Protein AF-A0A7K2LVM5-F1 (afdb_monomer_lite)

Radius of gyration: 36.82 Å; chains: 1; bounding box: 102×60×94 Å

Foldseek 3Di:
DDDDPDDDPPDDDQDDQPDDFQPLLLLLLLLLLLQLLVVDDLVQDDPLLSVLNPPDSVVCSVPCSVVSSVCCVPPPSSLVSSLVVVCVVCVPQLVCVLVVHGDPPDQLSNNLNNCSSNVHPPSSVSSVVNSVVVVVVVVVVVVVVVVVVVVVVVVVVVVVVVVVVVVVVVVVVVVVVVVVVVVVVVVVVVVVVVVVVVD

Sequence (199 aa):
MVETRGGEPDDGAAEVLDRPLPDGVRRRVVQIVADAFGRLTVAELPAQLRQYARFAPNRRAKFAGNAMAAALEGDTLFRQRVGEKFKEAEPELSGALDSGSPPPAADPLDVAAAAYVLRPPGWVKLVTAAGEEVQRAHAERVEEESRAELERLRAELAAAREQTRTETERLRAELDSARKEAEALHRKLRAAHSDVKRG

Secondary structure (DSSP, 8-state):
----PPPPPP--------SPPPHHHHHHHHHHHHHHHTTS-GGGS-HHHHTTTTS-HHHHHHHHHHHHHHHHHH-HHHHHHHHHHHHHH-HHHHHHHHTT---TTS-HHHHHHHHHHH--TTHHHHHHHHHHHHHHHHHHHHHHHHHHHHHHHHHHHHHHHHHHHHHHHHHHHHHHHHHHHHHHHHHHHHHHHHHHTT-

pLDDT: mean 88.32, std 14.13, range [32.22, 98.5]

Structure (mmCIF, N/CA/C/O backbone):
data_AF-A0A7K2LVM5-F1
#
_entry.id   AF-A0A7K2LVM5-F1
#
loop_
_atom_site.group_PDB
_atom_site.id
_atom_site.type_symbol
_atom_site.label_atom_id
_atom_site.label_alt_id
_atom_site.label_comp_id
_atom_site.label_asym_id
_atom_site.label_entity_id
_atom_site.label_seq_id
_atom_site.pdbx_PDB_ins_code
_atom_site.Cartn_x
_atom_site.Cartn_y
_atom_site.Cartn_z
_atom_site.occupancy
_atom_site.B_iso_or_equiv
_atom_site.auth_seq_id
_atom_site.auth_comp_id
_atom_site.auth_asym_id
_atom_site.auth_atom_id
_atom_site.pdbx_PDB_model_num
ATOM 1 N N . MET A 1 1 ? -34.667 36.549 -5.974 1.00 38.81 1 MET A N 1
ATOM 2 C CA . MET A 1 1 ? -34.507 35.844 -4.687 1.00 38.81 1 MET A CA 1
ATOM 3 C C . MET A 1 1 ? -35.026 34.437 -4.904 1.00 38.81 1 MET A C 1
ATOM 5 O O . MET A 1 1 ? -36.231 34.257 -4.969 1.00 38.81 1 MET A O 1
ATOM 9 N N . VAL A 1 2 ? -34.131 33.494 -5.194 1.00 41.12 2 VAL A N 1
ATOM 10 C CA . VAL A 1 2 ? -34.483 32.081 -5.382 1.00 41.12 2 VAL A CA 1
ATOM 11 C C . VAL A 1 2 ? -34.072 31.383 -4.097 1.00 41.12 2 VAL A C 1
ATOM 13 O O . VAL A 1 2 ? -32.889 31.348 -3.768 1.00 41.12 2 VAL A O 1
ATOM 16 N N . GLU A 1 3 ? -35.063 30.934 -3.335 1.00 36.41 3 GLU A N 1
ATOM 17 C CA . GLU A 1 3 ? -34.875 30.117 -2.143 1.00 36.41 3 GLU A CA 1
ATOM 18 C C . GLU A 1 3 ? -34.383 28.733 -2.573 1.00 36.41 3 GLU A C 1
ATOM 20 O O . GLU A 1 3 ? -35.142 27.907 -3.083 1.00 36.41 3 GLU A O 1
ATOM 25 N N . THR A 1 4 ? -33.091 28.479 -2.387 1.00 39.47 4 THR A N 1
ATOM 26 C CA . THR A 1 4 ? -32.540 27.128 -2.467 1.00 39.47 4 THR A CA 1
ATOM 27 C C . THR A 1 4 ? -32.961 26.393 -1.198 1.00 39.47 4 THR A C 1
ATOM 29 O O . THR A 1 4 ? -32.414 26.633 -0.122 1.00 39.47 4 THR A O 1
ATOM 32 N N . ARG A 1 5 ? -33.978 25.531 -1.321 1.00 37.06 5 ARG A N 1
ATOM 33 C CA . ARG A 1 5 ? -34.365 24.570 -0.282 1.00 37.06 5 ARG A CA 1
ATOM 34 C C . ARG A 1 5 ? -33.143 23.752 0.124 1.00 37.06 5 ARG A C 1
ATOM 36 O O . ARG A 1 5 ? -32.459 23.192 -0.731 1.00 37.06 5 ARG A O 1
ATOM 43 N N . GLY A 1 6 ? -32.893 23.733 1.430 1.00 32.22 6 GLY A N 1
ATOM 44 C CA . GLY A 1 6 ? -31.847 22.945 2.058 1.00 32.22 6 GLY A CA 1
ATOM 45 C C . GLY A 1 6 ? -31.971 21.473 1.687 1.00 32.22 6 GLY A C 1
ATOM 46 O O . GLY A 1 6 ? -33.070 20.921 1.667 1.00 32.22 6 GLY A O 1
ATOM 47 N N . GLY A 1 7 ? -30.829 20.863 1.375 1.00 35.69 7 GLY A N 1
ATOM 48 C CA . GLY A 1 7 ? -30.710 19.415 1.337 1.00 35.69 7 GLY A CA 1
ATOM 49 C C . GLY A 1 7 ? -30.921 18.884 2.747 1.00 35.69 7 GLY A C 1
ATOM 50 O O . GLY A 1 7 ? -30.184 19.248 3.663 1.00 35.69 7 GLY A O 1
ATOM 51 N N . GLU A 1 8 ? -31.964 18.082 2.913 1.00 36.62 8 GLU A N 1
ATOM 52 C CA . GLU A 1 8 ? -32.193 17.310 4.126 1.00 36.62 8 GLU A CA 1
ATOM 53 C C . GLU A 1 8 ? -31.002 16.360 4.360 1.00 36.62 8 GLU A C 1
ATOM 55 O O . GLU A 1 8 ? -30.456 15.811 3.396 1.00 36.62 8 GLU A O 1
ATOM 60 N N . PRO A 1 9 ? -30.554 16.184 5.616 1.00 43.34 9 PRO A N 1
ATOM 61 C CA . PRO A 1 9 ? -29.568 15.171 5.951 1.00 43.34 9 PRO A CA 1
ATOM 62 C C . PRO A 1 9 ? -30.205 13.798 5.733 1.00 43.34 9 PRO A C 1
ATOM 64 O O . PRO A 1 9 ? -31.209 13.473 6.360 1.00 43.34 9 PRO A O 1
ATOM 67 N N . ASP A 1 10 ? -29.632 13.025 4.811 1.00 47.56 10 ASP A N 1
ATOM 68 C CA . ASP A 1 10 ? -30.020 11.638 4.569 1.00 47.56 10 ASP A CA 1
ATOM 69 C C . ASP A 1 10 ? -29.907 10.849 5.881 1.00 47.56 10 ASP A C 1
ATOM 71 O O . ASP A 1 10 ? -28.868 10.826 6.548 1.00 47.56 10 ASP A O 1
ATOM 75 N N . ASP A 1 11 ? -31.049 10.313 6.281 1.00 39.00 11 ASP A N 1
ATOM 76 C CA . ASP A 1 11 ? -31.385 9.874 7.621 1.00 39.00 11 ASP A CA 1
ATOM 77 C C . ASP A 1 11 ? -30.876 8.443 7.825 1.00 39.00 11 ASP A C 1
ATOM 79 O O . ASP A 1 11 ? -31.416 7.496 7.260 1.00 39.00 11 ASP A O 1
ATOM 83 N N . GLY A 1 12 ? -29.805 8.285 8.609 1.00 43.75 12 GLY A N 1
ATOM 84 C CA . GLY A 1 12 ? -29.580 7.134 9.495 1.00 43.75 12 GLY A CA 1
ATOM 85 C C . GLY A 1 12 ? -29.635 5.709 8.924 1.00 43.75 12 GLY A C 1
ATOM 86 O O . GLY A 1 12 ? -29.709 4.765 9.715 1.00 43.75 12 GLY A O 1
ATOM 87 N N . ALA A 1 13 ? -29.586 5.499 7.606 1.00 49.47 13 ALA A N 1
ATOM 88 C CA . ALA A 1 13 ? -29.343 4.176 7.049 1.00 49.47 13 ALA A CA 1
ATOM 89 C C . ALA A 1 13 ? -28.013 3.686 7.625 1.00 49.47 13 ALA A C 1
ATOM 91 O O . ALA A 1 13 ? -27.024 4.417 7.593 1.00 49.47 13 ALA A O 1
ATOM 92 N N . ALA A 1 14 ? -28.000 2.485 8.214 1.00 62.72 14 ALA A N 1
ATOM 93 C CA . ALA A 1 14 ? -26.786 1.912 8.777 1.00 62.72 14 ALA A CA 1
ATOM 94 C C . ALA A 1 14 ? -25.714 1.924 7.686 1.00 62.72 14 ALA A C 1
ATOM 96 O O . ALA A 1 14 ? -25.785 1.148 6.738 1.00 62.72 14 ALA A O 1
ATOM 97 N N . GLU A 1 15 ? -24.779 2.866 7.780 1.00 79.94 15 GLU A N 1
ATOM 98 C CA . GLU A 1 15 ? -23.730 3.013 6.790 1.00 79.94 15 GLU A CA 1
ATOM 99 C C . GLU A 1 15 ? -22.920 1.719 6.785 1.00 79.94 15 GLU A C 1
ATOM 101 O O . GLU A 1 15 ? -22.306 1.357 7.792 1.00 79.94 15 GLU A O 1
ATOM 106 N N . VAL A 1 16 ? -22.966 1.001 5.664 1.00 83.44 16 VAL A N 1
ATOM 107 C CA . VAL A 1 16 ? -22.250 -0.253 5.439 1.00 83.44 16 VAL A CA 1
ATOM 108 C C . VAL A 1 16 ? -21.215 -0.011 4.351 1.00 83.44 16 VAL A C 1
ATOM 110 O O . VAL A 1 16 ? -21.453 0.701 3.379 1.00 83.44 16 VAL A O 1
ATOM 113 N N . LEU A 1 17 ? -20.029 -0.583 4.539 1.00 84.50 17 LEU A N 1
ATOM 114 C CA . LEU A 1 17 ? -18.987 -0.557 3.527 1.00 84.50 17 LEU A CA 1
ATOM 115 C C . LEU A 1 17 ? -19.158 -1.777 2.616 1.00 84.50 17 LEU A C 1
ATOM 117 O O . LEU A 1 17 ? -18.915 -2.901 3.043 1.00 84.50 17 LEU A O 1
ATOM 121 N N . ASP A 1 18 ? -19.532 -1.542 1.360 1.00 81.81 18 ASP A N 1
ATOM 122 C CA . ASP A 1 18 ? -19.817 -2.604 0.377 1.00 81.81 18 ASP A CA 1
ATOM 123 C C . ASP A 1 18 ? -18.561 -3.284 -0.198 1.00 81.81 18 ASP A C 1
ATOM 125 O O . ASP A 1 18 ? -18.645 -4.271 -0.931 1.00 81.81 18 ASP A O 1
ATOM 129 N N . ARG A 1 19 ? -17.374 -2.751 0.110 1.00 83.88 19 ARG A N 1
ATOM 130 C CA . ARG A 1 19 ? -16.079 -3.240 -0.380 1.00 83.88 19 ARG A CA 1
ATOM 131 C C . ARG A 1 19 ? -15.113 -3.519 0.771 1.00 83.88 19 ARG A C 1
ATOM 133 O O . ARG A 1 19 ? -15.210 -2.875 1.812 1.00 83.88 19 ARG A O 1
ATOM 140 N N . PRO A 1 20 ? -14.137 -4.425 0.598 1.00 87.31 20 PRO A N 1
ATOM 141 C CA . PRO A 1 20 ? -13.094 -4.616 1.596 1.00 87.31 20 PRO A CA 1
ATOM 142 C C . PRO A 1 20 ? -12.368 -3.306 1.922 1.00 87.31 20 PRO A C 1
ATOM 144 O O . PRO A 1 20 ? -12.197 -2.437 1.063 1.00 87.31 20 PRO A O 1
ATOM 147 N N . LEU A 1 21 ? -11.904 -3.187 3.166 1.00 87.44 21 LEU A N 1
ATOM 148 C CA . LEU A 1 21 ? -11.071 -2.068 3.600 1.00 87.44 21 LEU A CA 1
ATOM 149 C C . LEU A 1 21 ? -9.810 -1.948 2.727 1.00 87.44 21 LEU A C 1
ATOM 151 O O . LEU A 1 21 ? -9.095 -2.943 2.574 1.00 87.44 21 LEU A O 1
ATOM 155 N N . PRO A 1 22 ? -9.472 -0.740 2.239 1.00 89.31 22 PRO A N 1
ATOM 156 C CA . PRO A 1 22 ? -8.186 -0.492 1.599 1.00 89.31 22 PRO A CA 1
ATOM 157 C C . PRO A 1 22 ? -7.027 -0.896 2.520 1.00 89.31 22 PRO A C 1
ATOM 159 O O . PRO A 1 22 ? -7.060 -0.620 3.722 1.00 89.31 22 PRO A O 1
ATOM 162 N N . ASP A 1 23 ? -5.975 -1.509 1.971 1.00 89.25 23 ASP A N 1
ATOM 163 C CA . ASP A 1 23 ? -4.887 -2.090 2.774 1.00 89.25 23 ASP A CA 1
ATOM 164 C C . ASP A 1 23 ? -4.190 -1.075 3.692 1.00 89.25 23 ASP A C 1
ATOM 166 O O . ASP A 1 23 ? -3.836 -1.406 4.827 1.00 89.25 23 ASP A O 1
ATOM 170 N N . GLY A 1 24 ? -4.020 0.170 3.232 1.00 89.62 24 GLY A N 1
ATOM 171 C CA . GLY A 1 24 ? -3.472 1.258 4.047 1.00 89.62 24 GLY A CA 1
ATOM 172 C C . GLY A 1 24 ? -4.340 1.558 5.272 1.00 89.62 24 GLY A C 1
ATOM 173 O O . GLY A 1 24 ? -3.832 1.601 6.393 1.00 89.62 24 GLY A O 1
ATOM 174 N N . VAL A 1 25 ? -5.659 1.659 5.074 1.00 93.12 25 VAL A N 1
ATOM 175 C CA . VAL A 1 25 ? -6.633 1.892 6.153 1.00 93.12 25 VAL A CA 1
ATOM 176 C C . VAL A 1 25 ? -6.669 0.692 7.097 1.00 93.12 25 VAL A C 1
ATOM 178 O O . VAL A 1 25 ? -6.592 0.862 8.310 1.00 93.12 25 VAL A O 1
ATOM 181 N N . ARG A 1 26 ? -6.690 -0.539 6.568 1.00 93.12 26 ARG A N 1
ATOM 182 C CA . ARG A 1 26 ? -6.671 -1.767 7.379 1.00 93.12 26 ARG A CA 1
ATOM 183 C C . ARG A 1 26 ? -5.461 -1.822 8.315 1.00 93.12 26 ARG A C 1
ATOM 185 O O . ARG A 1 26 ? -5.613 -2.204 9.474 1.00 93.12 26 ARG A O 1
ATOM 192 N N . ARG A 1 27 ? -4.267 -1.433 7.850 1.00 92.50 27 ARG A N 1
ATOM 193 C CA . ARG A 1 27 ? -3.059 -1.379 8.697 1.00 92.50 27 ARG A CA 1
ATOM 194 C C . ARG A 1 27 ? -3.209 -0.373 9.839 1.00 92.50 27 ARG A C 1
ATOM 196 O O . ARG A 1 27 ? -2.896 -0.722 10.975 1.00 92.50 27 ARG A O 1
ATOM 203 N N . ARG A 1 28 ? -3.723 0.830 9.560 1.00 94.31 28 ARG A N 1
ATOM 204 C CA . ARG A 1 28 ? -3.983 1.855 10.588 1.00 94.31 28 ARG A CA 1
ATOM 205 C C . ARG A 1 28 ? -5.052 1.406 11.588 1.00 94.31 28 ARG A C 1
ATOM 207 O O . ARG A 1 28 ? -4.852 1.537 12.789 1.00 94.31 28 ARG A O 1
ATOM 214 N N . VAL A 1 29 ? -6.123 0.762 11.123 1.00 95.12 29 VAL A N 1
ATOM 215 C CA . VAL A 1 29 ? -7.153 0.163 11.990 1.00 95.12 29 VAL A CA 1
ATOM 216 C C . VAL A 1 29 ? -6.549 -0.878 12.934 1.00 95.12 29 VAL A C 1
ATOM 218 O O . VAL A 1 29 ? -6.808 -0.846 14.134 1.00 95.12 29 VAL A O 1
ATOM 221 N N . VAL A 1 30 ? -5.707 -1.785 12.427 1.00 94.56 30 VAL A N 1
ATOM 222 C CA . VAL A 1 30 ? -5.018 -2.776 13.271 1.00 94.56 30 VAL A CA 1
ATOM 223 C C . VAL A 1 30 ? -4.122 -2.102 14.312 1.00 94.56 30 VAL A C 1
ATOM 225 O O . VAL A 1 30 ? -4.061 -2.585 15.441 1.00 94.56 30 VAL A O 1
ATOM 228 N N . GLN A 1 31 ? -3.462 -0.995 13.964 1.00 93.38 31 GLN A N 1
ATOM 229 C CA . GLN A 1 31 ? -2.646 -0.228 14.905 1.00 93.38 31 GLN A CA 1
ATOM 230 C C . GLN A 1 31 ? -3.500 0.372 16.031 1.00 93.38 31 GLN A C 1
ATOM 232 O O . GLN A 1 31 ? -3.207 0.118 17.197 1.00 93.38 31 GLN A O 1
ATOM 237 N N . ILE A 1 32 ? -4.615 1.035 15.696 1.00 94.94 32 ILE A N 1
ATOM 238 C CA . ILE A 1 32 ? -5.575 1.560 16.685 1.00 94.94 32 ILE A CA 1
ATOM 239 C C . ILE A 1 32 ? -6.046 0.444 17.628 1.00 94.94 32 ILE A C 1
ATOM 241 O O . ILE A 1 32 ? -6.044 0.603 18.850 1.00 94.94 32 ILE A O 1
ATOM 245 N N . VAL A 1 33 ? -6.410 -0.718 17.074 1.00 94.75 33 VAL A N 1
ATOM 246 C CA . VAL A 1 33 ? -6.839 -1.869 17.878 1.00 94.75 33 VAL A CA 1
ATOM 247 C C . VAL A 1 33 ? -5.709 -2.374 18.770 1.00 94.75 33 VAL A C 1
ATOM 249 O O . VAL A 1 33 ? -5.966 -2.693 19.927 1.00 94.75 33 VAL A O 1
ATOM 252 N N . ALA A 1 34 ? -4.474 -2.461 18.272 1.00 92.44 34 ALA A N 1
ATOM 253 C CA . ALA A 1 34 ? -3.324 -2.926 19.043 1.00 92.44 34 ALA A CA 1
ATOM 254 C C . ALA A 1 34 ? -2.985 -1.988 20.214 1.00 92.44 34 ALA A C 1
ATOM 256 O O . ALA A 1 34 ? -2.652 -2.475 21.300 1.00 92.44 34 ALA A O 1
ATOM 257 N N . ASP A 1 35 ? -3.124 -0.678 20.018 1.00 91.69 35 ASP A N 1
ATOM 258 C CA . ASP A 1 35 ? -2.906 0.329 21.057 1.00 91.69 35 ASP A CA 1
ATOM 259 C C . ASP A 1 35 ? -4.017 0.282 22.115 1.00 91.69 35 ASP A C 1
ATOM 261 O O . ASP A 1 35 ? -3.731 0.225 23.317 1.00 91.69 35 ASP A O 1
ATOM 265 N N . ALA A 1 36 ? -5.281 0.165 21.689 1.00 92.00 36 ALA A N 1
ATOM 266 C CA . ALA A 1 36 ? -6.409 -0.074 22.590 1.00 92.00 36 ALA A CA 1
ATOM 267 C C . ALA A 1 36 ? -6.251 -1.393 23.365 1.00 92.00 36 ALA A C 1
ATOM 269 O O . ALA A 1 36 ? -6.522 -1.450 24.563 1.00 92.00 36 ALA A O 1
ATOM 270 N N . PHE A 1 37 ? -5.722 -2.439 22.725 1.00 86.69 37 PHE A N 1
ATOM 271 C CA . PHE A 1 37 ? -5.434 -3.734 23.347 1.00 86.69 37 PHE A CA 1
ATOM 272 C C . PHE A 1 37 ? -4.529 -3.607 24.579 1.00 86.69 37 PHE A C 1
ATOM 274 O O . PHE A 1 37 ? -4.649 -4.383 25.521 1.00 86.69 37 PHE A O 1
ATOM 281 N N . GLY A 1 38 ? -3.589 -2.655 24.580 1.00 83.25 38 GLY A N 1
ATOM 282 C CA . GLY A 1 38 ? -2.728 -2.373 25.733 1.00 83.25 38 GLY A CA 1
ATOM 283 C C . GLY A 1 38 ? -3.480 -1.839 26.954 1.00 83.25 38 GLY A C 1
ATOM 284 O O . GLY A 1 38 ? -2.996 -1.995 28.072 1.00 83.25 38 GLY A O 1
ATOM 285 N N . ARG A 1 39 ? -4.655 -1.243 26.738 1.00 88.44 39 ARG A N 1
ATOM 286 C CA . ARG A 1 39 ? -5.479 -0.571 27.752 1.00 88.44 39 ARG A CA 1
ATOM 287 C C . ARG A 1 39 ? -6.705 -1.388 28.177 1.00 88.44 39 ARG A C 1
ATOM 289 O O . ARG A 1 39 ? -7.378 -0.998 29.124 1.00 88.44 39 ARG A O 1
ATOM 296 N N . LEU A 1 40 ? -6.992 -2.496 27.490 1.00 91.19 40 LEU A N 1
ATOM 297 C CA . LEU A 1 40 ? -8.099 -3.406 27.793 1.00 91.19 40 LEU A CA 1
ATOM 298 C C . LEU A 1 40 ? -7.636 -4.587 28.654 1.00 91.19 40 LEU A C 1
ATOM 300 O O . LEU A 1 40 ? -6.552 -5.147 28.474 1.00 91.19 40 LEU A O 1
ATOM 304 N N . THR A 1 41 ? -8.498 -5.009 29.569 1.00 90.25 41 THR A N 1
ATOM 305 C CA . THR A 1 41 ? -8.335 -6.228 30.364 1.00 90.25 41 THR A CA 1
ATOM 306 C C . THR A 1 41 ? -8.657 -7.475 29.536 1.00 90.25 41 THR A C 1
ATOM 308 O O . THR A 1 41 ? -9.388 -7.435 28.547 1.00 90.25 41 THR A O 1
ATOM 311 N N . VAL A 1 42 ? -8.164 -8.643 29.962 1.00 88.31 42 VAL A N 1
ATOM 312 C CA . VAL A 1 42 ? -8.411 -9.918 29.253 1.00 88.31 42 VAL A CA 1
ATOM 313 C C . VAL A 1 42 ? -9.904 -10.276 29.183 1.00 88.31 42 VAL A C 1
ATOM 315 O O . VAL A 1 42 ? -10.335 -10.919 28.224 1.00 88.31 42 VAL A O 1
ATOM 318 N N . ALA A 1 43 ? -10.694 -9.851 30.172 1.00 91.00 43 ALA A N 1
ATOM 319 C CA . ALA A 1 43 ? -12.138 -10.078 30.210 1.00 91.00 43 ALA A CA 1
ATOM 320 C C . ALA A 1 43 ? -12.895 -9.258 29.151 1.00 91.00 43 ALA A C 1
ATOM 322 O O . ALA A 1 43 ? -13.915 -9.712 28.637 1.00 91.00 43 ALA A O 1
ATOM 323 N N . GLU A 1 44 ? -12.374 -8.086 28.787 1.00 92.25 44 GLU A N 1
ATOM 324 C CA . GLU A 1 44 ? -12.958 -7.198 27.775 1.00 92.25 44 GLU A CA 1
ATOM 325 C C . GLU A 1 44 ? -12.638 -7.636 26.341 1.00 92.25 44 GLU A C 1
ATOM 327 O O . GLU A 1 44 ? -13.263 -7.150 25.393 1.00 92.25 44 GLU A O 1
ATOM 332 N N . LEU A 1 45 ? -11.688 -8.563 26.178 1.00 92.00 45 LEU A N 1
ATOM 333 C CA . LEU A 1 45 ? -11.258 -9.068 24.883 1.00 92.00 45 LEU A CA 1
ATOM 334 C C . LEU A 1 45 ? -12.141 -10.226 24.380 1.00 92.00 45 LEU A C 1
ATOM 336 O O . LEU A 1 45 ? -12.421 -11.175 25.134 1.00 92.00 45 LEU A O 1
ATOM 340 N N . PRO A 1 46 ? -12.471 -10.226 23.074 1.00 94.06 46 PRO A N 1
ATOM 341 C CA . PRO A 1 46 ? -13.034 -11.378 22.381 1.00 94.06 46 PRO A CA 1
ATOM 342 C C . PRO A 1 46 ? -12.189 -12.637 22.592 1.00 94.06 46 PRO A C 1
ATOM 344 O O . PRO A 1 46 ? -10.956 -12.577 22.649 1.00 94.06 46 PRO A O 1
ATOM 347 N N . ALA A 1 47 ? -12.840 -13.798 22.694 1.00 92.00 47 ALA A N 1
ATOM 348 C CA . ALA A 1 47 ? -12.188 -15.058 23.060 1.00 92.00 47 ALA A CA 1
ATOM 349 C C . ALA A 1 47 ? -10.997 -15.407 22.148 1.00 92.00 47 ALA A C 1
ATOM 351 O O . ALA A 1 47 ? -9.928 -15.773 22.640 1.00 92.00 47 ALA A O 1
ATOM 352 N N . GLN A 1 48 ? -11.148 -15.204 20.837 1.00 91.81 48 GLN A N 1
ATOM 353 C CA . GLN A 1 48 ? -10.122 -15.441 19.820 1.00 91.81 48 GLN A CA 1
ATOM 354 C C . GLN A 1 48 ? -8.874 -14.562 19.992 1.00 91.81 48 GLN A C 1
ATOM 356 O O . GLN A 1 48 ? -7.782 -14.943 19.561 1.00 91.81 48 GLN A O 1
ATOM 361 N N . LEU A 1 49 ? -9.018 -13.407 20.651 1.00 92.88 49 LEU A N 1
ATOM 362 C CA . LEU A 1 49 ? -7.946 -12.440 20.853 1.00 92.88 49 LEU A CA 1
ATOM 363 C C . LEU A 1 49 ? -7.157 -12.651 22.151 1.00 92.88 49 LEU A C 1
ATOM 365 O O . LEU A 1 49 ? -5.987 -12.271 22.219 1.00 92.88 49 LEU A O 1
ATOM 369 N N . ARG A 1 50 ? -7.738 -13.300 23.166 1.00 92.56 50 ARG A N 1
ATOM 370 C CA . ARG A 1 50 ? -7.129 -13.441 24.507 1.00 92.56 50 ARG A CA 1
ATOM 371 C C . ARG A 1 50 ? -5.738 -14.077 24.485 1.00 92.56 50 ARG A C 1
ATOM 373 O O . ARG A 1 50 ? -4.857 -13.659 25.231 1.00 92.56 50 ARG A O 1
ATOM 380 N N . GLN A 1 51 ? -5.502 -15.032 23.585 1.00 91.44 51 GLN A N 1
ATOM 381 C CA . GLN A 1 51 ? -4.199 -15.696 23.428 1.00 91.44 51 GLN A CA 1
ATOM 382 C C . GLN A 1 51 ? -3.051 -14.743 23.048 1.00 91.44 51 GLN A C 1
ATOM 384 O O . GLN A 1 51 ? -1.883 -15.051 23.304 1.00 91.44 51 GLN A O 1
ATOM 389 N N . TYR A 1 52 ? -3.372 -13.592 22.450 1.00 90.94 52 TYR A N 1
ATOM 390 C CA . TYR A 1 52 ? -2.404 -12.584 22.024 1.00 90.94 52 TYR A CA 1
ATOM 391 C C . TYR A 1 52 ? -2.116 -11.544 23.115 1.00 90.94 52 TYR A C 1
ATOM 393 O O . TYR A 1 52 ? -1.146 -10.798 22.996 1.00 90.94 52 TYR A O 1
ATOM 401 N N . ALA A 1 53 ? -2.876 -11.526 24.218 1.00 88.00 53 ALA A N 1
ATOM 402 C CA . ALA A 1 53 ? -2.669 -10.583 25.320 1.00 88.00 53 ALA A CA 1
ATOM 403 C C . ALA A 1 53 ? -1.308 -10.731 26.006 1.00 88.00 53 ALA A C 1
ATOM 405 O O . ALA A 1 53 ? -0.723 -9.747 26.450 1.00 88.00 53 ALA A O 1
ATOM 406 N N . ARG A 1 54 ? -0.743 -11.939 26.005 1.00 87.88 54 ARG A N 1
ATOM 407 C CA . ARG A 1 54 ? 0.610 -12.203 26.518 1.00 87.88 54 ARG A CA 1
ATOM 408 C C . ARG A 1 54 ? 1.737 -11.639 25.645 1.00 87.88 54 ARG A C 1
ATOM 410 O O . ARG A 1 54 ? 2.884 -11.624 26.076 1.00 87.88 54 ARG A O 1
ATOM 417 N N . PHE A 1 55 ? 1.459 -11.248 24.399 1.00 88.88 55 PHE A N 1
ATOM 418 C CA . PHE A 1 55 ? 2.493 -10.729 23.504 1.00 88.88 55 PHE A CA 1
ATOM 419 C C . PHE A 1 55 ? 2.827 -9.275 23.830 1.00 88.88 55 PHE A C 1
ATOM 421 O O . PHE A 1 55 ? 1.958 -8.511 24.242 1.00 88.88 55 PHE A O 1
ATOM 428 N N . ALA A 1 56 ? 4.081 -8.884 23.597 1.00 85.69 56 ALA A N 1
ATOM 429 C CA . ALA A 1 56 ? 4.496 -7.484 23.650 1.00 85.69 56 ALA A CA 1
ATOM 430 C C . ALA A 1 56 ? 3.762 -6.650 22.575 1.00 85.69 56 ALA A C 1
ATOM 432 O O . ALA A 1 56 ? 3.459 -7.207 21.512 1.00 85.69 56 ALA A O 1
ATOM 433 N N . PRO A 1 57 ? 3.531 -5.338 22.789 1.00 81.69 57 PRO A N 1
ATOM 43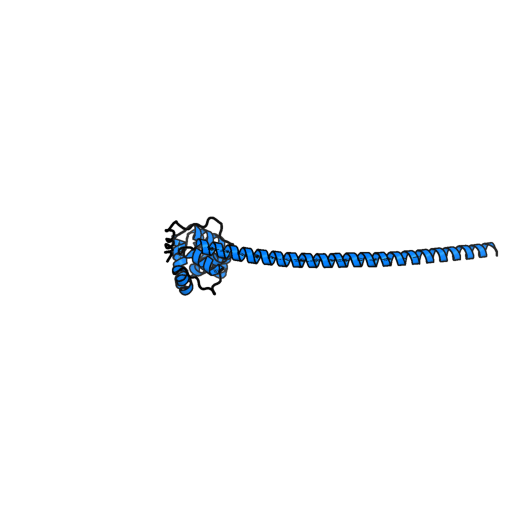4 C CA . PRO A 1 57 ? 2.760 -4.480 21.878 1.00 81.69 57 PRO A CA 1
ATOM 435 C C . PRO A 1 57 ? 3.159 -4.619 20.400 1.00 81.69 57 PRO A C 1
ATOM 437 O O . PRO A 1 57 ? 2.335 -5.008 19.573 1.00 81.69 57 PRO A O 1
ATOM 440 N N . ASN A 1 58 ? 4.455 -4.488 20.091 1.00 81.00 58 ASN A N 1
ATOM 441 C CA . ASN A 1 58 ? 4.988 -4.590 18.723 1.00 81.00 58 ASN A CA 1
ATOM 442 C C . ASN A 1 58 ? 4.707 -5.948 18.051 1.00 81.00 58 ASN A C 1
ATOM 444 O O . ASN A 1 58 ? 4.624 -6.051 16.828 1.00 81.00 58 ASN A O 1
ATOM 448 N N . ARG A 1 59 ? 4.566 -7.022 18.839 1.00 87.56 59 ARG A N 1
ATOM 449 C CA . ARG A 1 59 ? 4.256 -8.364 18.326 1.00 87.56 59 ARG A CA 1
ATOM 450 C C . ARG A 1 59 ? 2.752 -8.570 18.145 1.00 87.56 59 ARG A C 1
ATOM 452 O O . ARG A 1 59 ? 2.369 -9.338 17.269 1.00 87.56 59 ARG A O 1
ATOM 459 N N . ARG A 1 60 ? 1.897 -7.894 18.917 1.00 87.88 60 ARG A N 1
ATOM 460 C CA . ARG A 1 60 ? 0.437 -8.042 18.804 1.00 87.88 60 ARG A CA 1
ATOM 461 C C . ARG A 1 60 ? -0.056 -7.627 17.421 1.00 87.88 60 ARG A C 1
ATOM 463 O O . ARG A 1 60 ? -0.672 -8.449 16.758 1.00 87.88 60 ARG A O 1
ATOM 470 N N . ALA A 1 61 ? 0.308 -6.438 16.940 1.00 86.81 61 ALA A N 1
ATOM 471 C CA . ALA A 1 61 ? -0.080 -5.989 15.598 1.00 86.81 61 ALA A CA 1
ATOM 472 C C . ALA A 1 61 ? 0.405 -6.959 14.501 1.00 86.81 61 ALA A C 1
ATOM 474 O O . ALA A 1 61 ? -0.352 -7.333 13.607 1.00 86.81 61 ALA A O 1
ATOM 475 N N . LYS A 1 62 ? 1.648 -7.452 14.618 1.00 89.06 62 LYS A N 1
ATOM 476 C CA . LYS A 1 62 ? 2.251 -8.371 13.640 1.00 89.06 62 LYS A CA 1
ATOM 477 C C . LYS A 1 62 ? 1.586 -9.751 13.595 1.00 89.06 62 LYS A C 1
ATOM 479 O O . LYS A 1 62 ? 1.379 -10.283 12.511 1.00 89.06 62 LYS A O 1
ATOM 484 N N . PHE A 1 63 ? 1.301 -10.357 14.748 1.00 90.50 63 PHE A N 1
ATOM 485 C CA . PHE A 1 63 ? 0.827 -11.748 14.822 1.00 90.50 63 PHE A CA 1
ATOM 486 C C . PHE A 1 63 ? -0.690 -11.878 14.994 1.00 90.50 63 PHE A C 1
ATOM 488 O O . PHE A 1 63 ? -1.241 -12.929 14.679 1.00 90.50 63 PHE A O 1
ATOM 495 N N . ALA A 1 64 ? -1.364 -10.838 15.484 1.00 92.25 64 ALA A N 1
ATOM 496 C CA . ALA A 1 64 ? -2.805 -10.829 15.725 1.00 92.25 64 ALA A CA 1
ATOM 497 C C . ALA A 1 64 ? -3.576 -9.925 14.753 1.00 92.25 64 ALA A C 1
ATOM 499 O O . ALA A 1 64 ? -4.797 -9.875 14.844 1.00 92.25 64 ALA A O 1
ATOM 500 N N . GLY A 1 65 ? -2.913 -9.237 13.814 1.00 92.06 65 GLY A N 1
ATOM 501 C CA . GLY A 1 65 ? -3.547 -8.215 12.973 1.00 92.06 65 GLY A CA 1
ATOM 502 C C . GLY A 1 65 ? -4.798 -8.687 12.223 1.00 92.06 65 GLY A C 1
ATOM 503 O O . GLY A 1 65 ? -5.819 -8.006 12.243 1.00 92.06 65 GLY A O 1
ATOM 504 N N . ASN A 1 66 ? -4.774 -9.888 11.637 1.00 93.12 66 ASN A N 1
ATOM 505 C CA . ASN A 1 66 ? -5.956 -10.447 10.965 1.00 93.12 66 ASN A CA 1
ATOM 506 C C . ASN A 1 66 ? -7.100 -10.735 11.944 1.00 93.12 66 ASN A C 1
ATOM 508 O O . ASN A 1 66 ? -8.249 -10.410 11.660 1.00 93.12 66 ASN A O 1
ATOM 512 N N . ALA A 1 67 ? -6.784 -11.308 13.107 1.00 93.88 67 ALA A N 1
ATOM 513 C CA . ALA A 1 67 ? -7.777 -11.594 14.137 1.00 93.88 67 ALA A CA 1
ATOM 514 C C . ALA A 1 67 ? -8.361 -10.304 14.736 1.00 93.88 67 ALA A C 1
ATOM 516 O O . ALA A 1 67 ? -9.551 -10.255 15.029 1.00 93.88 67 ALA A O 1
ATOM 517 N N . MET A 1 68 ? -7.541 -9.259 14.891 1.00 94.19 68 MET A N 1
ATOM 518 C CA . MET A 1 68 ? -7.954 -7.934 15.360 1.00 94.19 68 MET A CA 1
ATOM 519 C C . MET A 1 68 ? -8.921 -7.273 14.379 1.00 94.19 68 MET A C 1
ATOM 521 O O . MET A 1 68 ? -9.973 -6.801 14.800 1.00 94.19 68 MET A O 1
ATOM 525 N N . ALA A 1 69 ? -8.597 -7.286 13.082 1.00 93.25 69 ALA A N 1
ATOM 526 C CA . ALA A 1 69 ? -9.465 -6.737 12.043 1.00 93.25 69 ALA A CA 1
ATOM 527 C C . ALA A 1 69 ? -10.819 -7.466 11.991 1.00 93.25 69 ALA A C 1
ATOM 529 O O . ALA A 1 69 ? -11.861 -6.821 12.058 1.00 93.25 69 ALA A O 1
ATOM 530 N N . ALA A 1 70 ? -10.801 -8.804 11.972 1.00 93.38 70 ALA A N 1
ATOM 531 C CA . ALA A 1 70 ? -12.019 -9.614 11.948 1.00 93.38 70 ALA A CA 1
ATOM 532 C C . ALA A 1 70 ? -12.881 -9.422 13.208 1.00 93.38 70 ALA A C 1
ATOM 534 O O . ALA A 1 70 ? -14.104 -9.339 13.124 1.00 93.38 70 ALA A O 1
ATOM 535 N N . ALA A 1 71 ? -12.254 -9.324 14.387 1.00 94.06 71 ALA A N 1
ATOM 536 C CA . ALA A 1 71 ? -12.971 -9.050 15.628 1.00 94.06 71 ALA A CA 1
ATOM 537 C C . ALA A 1 71 ? -13.631 -7.665 15.611 1.00 94.06 71 ALA A C 1
ATOM 539 O O . ALA A 1 71 ? -14.766 -7.534 16.048 1.00 94.06 71 ALA A O 1
ATOM 540 N N . LEU A 1 72 ? -12.950 -6.642 15.091 1.00 94.12 72 LEU A N 1
ATOM 541 C CA . LEU A 1 72 ? -13.495 -5.285 15.023 1.00 94.12 72 LEU A CA 1
ATOM 542 C C . LEU A 1 72 ? -14.704 -5.173 14.073 1.00 94.12 72 LEU A C 1
ATOM 544 O O . LEU A 1 72 ? -15.632 -4.400 14.323 1.00 94.12 72 LEU A O 1
ATOM 548 N N . GLU A 1 73 ? -14.680 -5.937 12.982 1.00 92.25 73 GLU A N 1
ATOM 549 C CA . GLU A 1 73 ? -15.771 -6.018 12.010 1.00 92.25 73 GLU A CA 1
ATOM 550 C C . GLU A 1 73 ? -16.993 -6.753 12.582 1.00 92.25 73 GLU A C 1
ATOM 552 O O . GLU A 1 73 ? -18.106 -6.237 12.506 1.00 92.25 73 GLU A O 1
ATOM 557 N N . GLY A 1 74 ? -16.784 -7.919 13.205 1.00 91.62 74 GLY A N 1
ATOM 558 C CA . GLY A 1 74 ? -17.868 -8.789 13.673 1.00 91.62 74 GLY A CA 1
ATOM 559 C C . GLY A 1 74 ? -18.401 -8.515 15.085 1.00 91.62 74 GLY A C 1
ATOM 560 O O . GLY A 1 74 ? -19.523 -8.912 15.390 1.00 91.62 74 GLY A O 1
ATOM 561 N N . ASP A 1 75 ? -17.636 -7.855 15.960 1.00 95.00 75 ASP A N 1
ATOM 562 C CA . ASP A 1 75 ? -18.008 -7.612 17.362 1.00 95.00 75 ASP A CA 1
ATOM 563 C C . ASP A 1 75 ? -18.189 -6.110 17.636 1.00 95.00 75 ASP A C 1
ATOM 565 O O . ASP A 1 75 ? -17.238 -5.346 17.831 1.00 95.00 75 ASP A O 1
ATOM 569 N N . THR A 1 76 ? -19.453 -5.678 17.667 1.00 94.62 76 THR A N 1
ATOM 570 C CA . THR A 1 76 ? -19.827 -4.281 17.931 1.00 94.62 76 THR A CA 1
ATOM 571 C C . THR A 1 76 ? -19.407 -3.800 19.316 1.00 94.62 76 THR A C 1
ATOM 573 O O . THR A 1 76 ? -18.967 -2.658 19.438 1.00 94.62 76 THR A O 1
ATOM 576 N N . LEU A 1 77 ? -19.491 -4.648 20.343 1.00 95.12 77 LEU A N 1
ATOM 577 C CA . LEU A 1 77 ? -19.121 -4.265 21.704 1.00 95.12 77 LEU A CA 1
ATOM 578 C C . LEU A 1 77 ? -17.606 -4.076 21.817 1.00 95.12 77 LEU A C 1
ATOM 580 O O . LEU A 1 77 ? -17.134 -3.115 22.423 1.00 95.12 77 LEU A O 1
ATOM 584 N N . PHE A 1 78 ? -16.830 -4.962 21.191 1.00 95.94 78 PHE A N 1
ATOM 585 C CA . PHE A 1 78 ? -15.384 -4.800 21.107 1.00 95.94 78 PHE A CA 1
ATOM 586 C C . PHE A 1 78 ? -14.997 -3.521 20.356 1.00 95.94 78 PHE A C 1
ATOM 588 O O . PHE A 1 78 ? -14.157 -2.766 20.844 1.00 95.94 78 PHE A O 1
ATOM 595 N N . ARG A 1 79 ? -15.642 -3.224 19.220 1.00 96.25 79 ARG A N 1
ATOM 596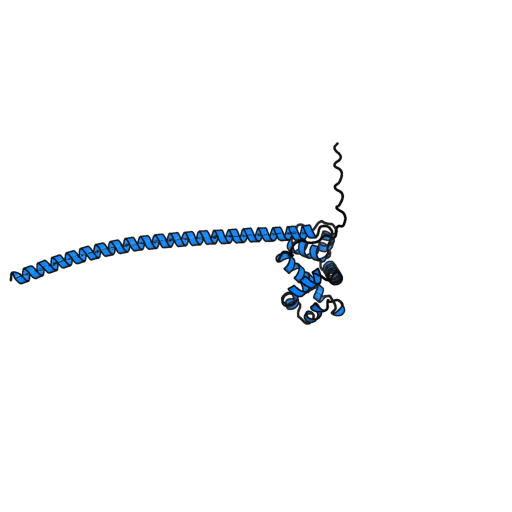 C CA . ARG A 1 79 ? -15.412 -1.970 18.484 1.00 96.25 79 ARG A CA 1
ATOM 597 C C . ARG A 1 79 ? -15.730 -0.735 19.319 1.00 96.25 79 ARG A C 1
ATOM 599 O O . ARG A 1 79 ? -14.935 0.197 19.303 1.00 96.25 79 ARG A O 1
ATOM 606 N N . GLN A 1 80 ? -16.832 -0.736 20.068 1.00 96.12 80 GLN A N 1
ATOM 607 C CA . GLN A 1 80 ? -17.178 0.366 20.971 1.00 96.12 80 GLN A CA 1
ATOM 608 C C . GLN A 1 80 ? -16.090 0.591 22.026 1.00 96.12 80 GLN A C 1
ATOM 610 O O . GLN A 1 80 ? -15.612 1.712 22.161 1.00 96.12 80 GLN A O 1
ATOM 615 N N . ARG A 1 81 ? -15.606 -0.472 22.683 1.00 96.44 81 ARG A N 1
ATOM 616 C CA . ARG A 1 81 ? -14.496 -0.378 23.650 1.00 96.44 81 ARG A CA 1
ATOM 617 C C . ARG A 1 81 ? -13.211 0.158 23.021 1.00 96.44 81 ARG A C 1
ATOM 619 O O . ARG A 1 81 ? -12.535 0.992 23.613 1.00 96.44 81 ARG A O 1
ATOM 626 N N . VAL A 1 82 ? -12.861 -0.309 21.821 1.00 96.75 82 VAL A N 1
ATOM 627 C CA . VAL A 1 82 ? -11.709 0.224 21.072 1.00 96.75 82 VAL A CA 1
ATOM 628 C C . VAL A 1 82 ? -11.920 1.706 20.759 1.00 96.75 82 VAL A C 1
ATOM 630 O O . VAL A 1 82 ? -10.998 2.496 20.943 1.00 96.75 82 VAL A O 1
ATOM 633 N N . GLY A 1 83 ? -13.129 2.090 20.347 1.00 96.25 83 GLY A N 1
ATOM 634 C CA . GLY A 1 83 ? -13.509 3.474 20.088 1.00 96.25 83 GLY A CA 1
ATOM 635 C C . GLY A 1 83 ? -13.380 4.365 21.320 1.00 96.25 83 GLY A C 1
ATOM 636 O O . GLY A 1 83 ? -12.799 5.436 21.221 1.00 96.25 83 GLY A O 1
ATOM 637 N N . GLU A 1 84 ? -13.823 3.914 22.493 1.00 96.12 84 GLU A N 1
ATOM 638 C CA . GLU A 1 84 ? -13.636 4.638 23.759 1.00 96.12 84 GLU A CA 1
ATOM 639 C C . GLU A 1 84 ? -12.150 4.869 24.059 1.00 96.12 84 GLU A C 1
ATOM 641 O O . GLU A 1 84 ? -11.735 5.996 24.327 1.00 96.12 84 GLU A O 1
ATOM 646 N N . LYS A 1 85 ? -11.318 3.827 23.928 1.00 95.75 85 LYS A N 1
ATOM 647 C CA . LYS A 1 85 ? -9.864 3.950 24.132 1.00 95.75 85 LYS A CA 1
ATOM 648 C C . LYS A 1 85 ? -9.180 4.827 23.096 1.00 95.75 85 LYS A C 1
ATOM 650 O O . LYS A 1 85 ? -8.197 5.486 23.431 1.00 95.75 85 LYS A O 1
ATOM 655 N N . PHE A 1 86 ? -9.706 4.870 21.879 1.00 95.50 86 PHE A N 1
ATOM 656 C CA . PHE A 1 86 ? -9.254 5.797 20.855 1.00 95.50 86 PHE A CA 1
ATOM 657 C C . PHE A 1 86 ? -9.642 7.244 21.190 1.00 95.50 86 PHE A C 1
ATOM 659 O O . PHE A 1 86 ? -8.776 8.109 21.147 1.00 95.50 86 PHE A O 1
ATOM 666 N N . LYS A 1 87 ? -10.885 7.505 21.620 1.00 95.50 87 LYS A N 1
ATOM 667 C CA . LYS A 1 87 ? -11.335 8.845 22.046 1.00 95.50 87 LYS A CA 1
ATOM 668 C C . LYS A 1 87 ? -10.516 9.391 23.219 1.00 95.50 87 LYS A C 1
ATOM 670 O O . LYS A 1 87 ? -10.214 10.578 23.247 1.00 95.50 87 LYS A O 1
ATOM 675 N N . GLU A 1 88 ? -10.127 8.530 24.161 1.00 95.12 88 GLU A N 1
ATOM 676 C CA . GLU A 1 88 ? -9.221 8.887 25.264 1.00 95.12 88 GLU A CA 1
ATOM 677 C C . GLU A 1 88 ? -7.798 9.225 24.783 1.00 95.12 88 GLU A C 1
ATOM 679 O O . GLU A 1 88 ? -7.124 10.054 25.390 1.00 95.12 88 GLU A O 1
ATOM 684 N N . ALA A 1 89 ? -7.305 8.543 23.745 1.00 93.31 89 ALA A N 1
ATOM 685 C CA . ALA A 1 89 ? -5.959 8.749 23.213 1.00 93.31 89 ALA A CA 1
ATOM 686 C C . ALA A 1 89 ? -5.869 9.972 22.289 1.00 93.31 89 ALA A C 1
ATOM 688 O O . ALA A 1 89 ? -4.892 10.708 22.362 1.00 93.31 89 ALA A O 1
ATOM 689 N N . GLU A 1 90 ? -6.886 10.175 21.452 1.00 92.62 90 GLU A N 1
ATOM 690 C CA . GLU A 1 90 ? -6.927 11.161 20.368 1.00 92.62 90 GLU A CA 1
ATOM 691 C C . GLU A 1 90 ? -8.238 11.975 20.430 1.00 92.62 90 GLU A C 1
ATOM 693 O O . GLU A 1 90 ? -9.114 11.845 19.559 1.00 92.62 90 GLU A O 1
ATOM 698 N N . PRO A 1 91 ? -8.428 12.803 21.477 1.00 93.19 91 PRO A N 1
ATOM 699 C CA . PRO A 1 91 ? -9.673 13.542 21.680 1.00 93.19 91 PRO A CA 1
ATOM 700 C C . PRO A 1 91 ? -9.924 14.584 20.584 1.00 93.19 91 PRO A C 1
ATOM 702 O O . PRO A 1 91 ? -11.068 14.779 20.176 1.00 93.19 91 PRO A O 1
ATOM 705 N N . GLU A 1 92 ? -8.868 15.220 20.069 1.00 90.69 92 GLU A N 1
ATOM 706 C CA . GLU A 1 92 ? -8.967 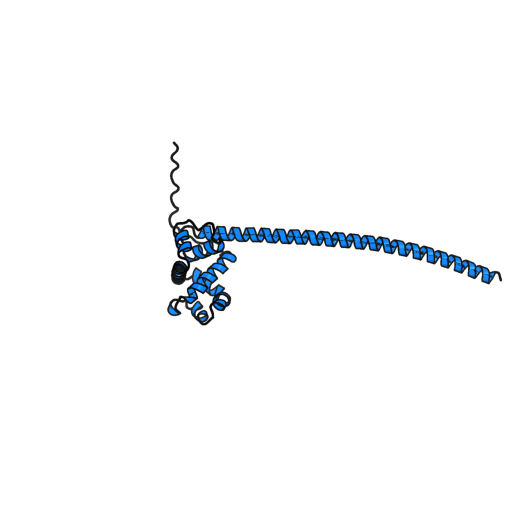16.248 19.027 1.00 90.69 92 GLU A CA 1
ATOM 707 C C . GLU A 1 92 ? -9.489 15.671 17.708 1.00 90.69 92 GLU A C 1
ATOM 709 O O . GLU A 1 92 ? -10.465 16.178 17.151 1.00 90.69 92 GLU A O 1
ATOM 714 N N . LEU A 1 93 ? -8.899 14.566 17.234 1.00 90.44 93 LEU A N 1
ATOM 715 C CA . LEU A 1 93 ? -9.338 13.912 16.000 1.00 90.44 93 LEU A CA 1
ATOM 716 C C . LEU A 1 93 ? -10.749 13.334 16.143 1.00 90.44 93 LEU A C 1
ATOM 718 O O . LEU A 1 93 ? -11.561 13.440 15.226 1.00 90.44 93 LEU A O 1
ATOM 722 N N . SER A 1 94 ? -11.061 12.765 17.308 1.00 91.25 94 SER A N 1
ATOM 723 C CA . SER A 1 94 ? -12.393 12.235 17.594 1.00 91.25 94 SER A CA 1
ATOM 724 C C . SER A 1 94 ? -13.462 13.332 17.5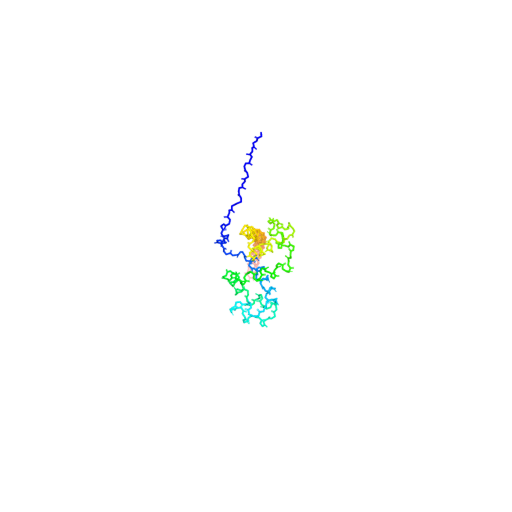74 1.00 91.25 94 SER A C 1
ATOM 726 O O . SER A 1 94 ? -14.496 13.159 16.935 1.00 91.25 94 SER A O 1
ATOM 728 N N . GLY A 1 95 ? -13.203 14.486 18.201 1.00 89.50 95 GLY A N 1
ATOM 729 C CA . GLY A 1 95 ? -14.130 15.623 18.188 1.00 89.50 95 GLY A CA 1
ATOM 730 C C . GLY A 1 95 ? -14.288 16.262 16.803 1.00 89.50 95 GLY A C 1
ATOM 731 O O . GLY A 1 95 ? -15.385 16.674 16.422 1.00 89.50 95 GLY A O 1
ATOM 732 N N . ALA A 1 96 ? -13.216 16.300 16.011 1.00 89.69 96 ALA A N 1
ATOM 733 C CA . ALA A 1 96 ? -13.262 16.774 14.629 1.00 89.69 96 ALA A CA 1
ATOM 734 C C . ALA A 1 96 ? -14.103 15.848 13.726 1.00 89.69 96 ALA A C 1
ATOM 736 O O . ALA A 1 96 ? -14.863 16.314 12.878 1.00 89.69 96 ALA A O 1
ATOM 737 N N . LEU A 1 97 ? -14.017 14.533 13.943 1.00 90.12 97 LEU A N 1
ATOM 738 C CA . LEU A 1 97 ? -14.840 13.546 13.243 1.00 90.12 97 LEU A CA 1
ATOM 739 C C . LEU A 1 97 ? -16.311 13.611 13.665 1.00 90.12 97 LEU A C 1
ATOM 741 O O . LEU A 1 97 ? -17.184 13.595 12.801 1.00 90.12 97 LEU A O 1
ATOM 745 N N . ASP A 1 98 ? -16.584 13.740 14.965 1.00 87.12 98 ASP A N 1
ATOM 746 C CA . ASP A 1 98 ? -17.948 13.873 15.495 1.00 87.12 98 ASP A CA 1
ATOM 747 C C . ASP A 1 98 ? -18.629 15.174 15.000 1.00 87.12 98 ASP A C 1
ATOM 749 O O . ASP A 1 98 ? -19.844 15.208 14.817 1.00 87.12 98 ASP A O 1
ATOM 753 N N . SER A 1 99 ? -17.856 16.232 14.720 1.00 85.06 99 SER A N 1
ATOM 754 C CA . SER A 1 99 ? -18.348 17.487 14.118 1.00 85.06 99 SER A CA 1
ATOM 755 C C . SER A 1 99 ? -18.394 17.483 12.582 1.00 85.06 99 SER A C 1
ATOM 757 O O . SER A 1 99 ? -18.788 18.481 11.979 1.00 85.06 99 SER A O 1
ATOM 759 N N . GLY A 1 100 ? -18.017 16.373 11.935 1.00 79.94 100 GLY A N 1
ATOM 760 C CA . GLY A 1 100 ? -18.063 16.212 10.477 1.00 79.94 100 GLY A CA 1
ATOM 761 C C . GLY A 1 100 ? -16.994 16.996 9.708 1.00 79.94 100 GLY A C 1
ATOM 762 O O . GLY A 1 100 ? -17.072 17.096 8.484 1.00 79.94 100 GLY A O 1
ATOM 763 N N . SER A 1 101 ? -15.994 17.546 10.399 1.00 78.94 101 SER A N 1
ATOM 764 C CA . SER A 1 101 ? -14.929 18.355 9.807 1.00 78.94 101 SER A CA 1
ATOM 765 C C . SER A 1 101 ? -13.559 17.842 10.263 1.00 78.94 101 SER A C 1
ATOM 767 O O . SER A 1 101 ? -12.964 18.424 11.175 1.00 78.94 101 SER A O 1
ATOM 769 N N . PRO A 1 102 ? -13.028 16.766 9.649 1.00 77.50 102 PRO A N 1
ATOM 770 C CA . PRO A 1 102 ? -11.699 16.271 9.984 1.00 77.50 102 PRO A CA 1
ATOM 771 C C . PRO A 1 102 ? -10.625 17.349 9.739 1.00 77.50 102 PRO A C 1
ATOM 773 O O . PRO A 1 102 ? -10.760 18.146 8.804 1.00 77.50 102 PRO A O 1
ATOM 776 N N . PRO A 1 103 ? -9.548 17.400 10.547 1.00 78.44 103 PRO A N 1
ATOM 777 C CA . PRO A 1 103 ? -8.530 18.438 10.417 1.00 78.44 103 PRO A CA 1
ATOM 778 C C . PRO A 1 103 ? -7.820 18.339 9.054 1.00 78.44 103 PRO A C 1
ATOM 780 O O . PRO A 1 103 ? -7.359 17.251 8.709 1.00 78.44 103 PRO A O 1
ATOM 783 N N . PRO A 1 104 ? -7.640 19.444 8.298 1.00 73.62 104 PRO A N 1
ATOM 784 C CA . PRO A 1 104 ? -7.007 19.405 6.972 1.00 73.62 104 PRO A CA 1
ATOM 785 C C . PRO A 1 104 ? -5.568 18.872 6.959 1.00 73.62 104 PRO A C 1
ATOM 787 O O . PRO A 1 104 ? -5.081 18.439 5.921 1.00 73.62 104 PRO A O 1
ATOM 790 N N . ALA A 1 105 ? -4.877 18.938 8.100 1.00 81.56 105 ALA A N 1
ATOM 791 C CA . ALA A 1 105 ? -3.497 18.487 8.255 1.00 81.56 105 ALA A CA 1
ATOM 792 C C . ALA A 1 105 ? -3.367 17.016 8.699 1.00 81.56 105 ALA A C 1
ATOM 794 O O . ALA A 1 105 ? -2.248 16.516 8.794 1.00 81.56 105 ALA A O 1
ATOM 795 N N . ALA A 1 106 ? -4.473 16.333 9.013 1.00 86.00 106 ALA A N 1
ATOM 796 C CA . ALA A 1 106 ? -4.433 14.933 9.424 1.00 86.00 106 ALA A CA 1
ATOM 797 C C . ALA A 1 106 ? -4.162 14.015 8.219 1.00 86.00 106 ALA A C 1
ATOM 799 O O . ALA A 1 106 ? -4.658 14.265 7.120 1.00 86.00 106 ALA A O 1
ATOM 800 N N . ASP A 1 107 ? -3.407 12.930 8.430 1.00 88.62 107 ASP A N 1
ATOM 801 C CA . ASP A 1 107 ? -3.211 11.897 7.404 1.00 88.62 107 ASP A CA 1
ATOM 802 C C . ASP A 1 107 ? -4.586 11.298 7.028 1.00 88.62 107 ASP A C 1
ATOM 804 O O . ASP A 1 107 ? -5.278 10.773 7.910 1.00 88.62 107 ASP A O 1
ATOM 808 N N . PRO A 1 108 ? -5.001 11.331 5.744 1.00 90.31 108 PRO A N 1
ATOM 809 C CA . PRO A 1 108 ? -6.268 10.753 5.299 1.00 90.31 108 PRO A CA 1
ATOM 810 C C . PRO A 1 108 ? -6.461 9.289 5.715 1.00 90.31 108 PRO A C 1
ATOM 812 O O . PRO A 1 108 ? -7.590 8.864 5.968 1.00 90.31 108 PRO A O 1
ATOM 815 N N . LEU A 1 109 ? -5.376 8.512 5.823 1.00 91.88 109 LEU A N 1
ATOM 816 C CA . LEU A 1 109 ? -5.430 7.127 6.292 1.00 91.88 109 LEU A CA 1
ATOM 817 C C . LEU A 1 109 ? -5.795 7.019 7.773 1.00 91.88 109 LEU A C 1
ATOM 819 O O . LEU A 1 109 ? -6.537 6.109 8.149 1.00 91.88 109 LEU A O 1
ATOM 823 N N . ASP A 1 110 ? -5.292 7.934 8.600 1.00 92.94 110 ASP A N 1
ATOM 824 C CA . ASP A 1 110 ? -5.598 7.979 10.029 1.00 92.94 110 ASP A CA 1
ATOM 825 C C . ASP A 1 110 ? -7.031 8.468 10.260 1.00 92.94 110 ASP A C 1
ATOM 827 O O . ASP A 1 110 ? -7.765 7.864 11.043 1.00 92.94 110 ASP A O 1
ATOM 831 N N . VAL A 1 111 ? -7.478 9.469 9.494 1.00 93.31 111 VAL A N 1
ATOM 832 C CA . VAL A 1 111 ? -8.875 9.939 9.485 1.00 93.31 111 VAL A CA 1
ATOM 833 C C . VAL A 1 111 ? -9.829 8.802 9.106 1.00 93.31 111 VAL A C 1
ATOM 835 O O . VAL A 1 111 ? -10.811 8.556 9.806 1.00 93.31 111 VAL A O 1
ATOM 838 N N . ALA A 1 112 ? -9.535 8.069 8.030 1.00 94.06 112 ALA A N 1
ATOM 839 C CA . ALA A 1 112 ? -10.341 6.933 7.593 1.00 94.06 112 ALA A CA 1
ATOM 840 C C . ALA A 1 112 ? -10.358 5.787 8.613 1.00 94.06 112 ALA A C 1
ATOM 842 O O . ALA A 1 112 ? -11.409 5.192 8.854 1.00 94.06 112 ALA A O 1
ATOM 843 N N . ALA A 1 113 ? -9.219 5.471 9.229 1.00 95.62 113 ALA A N 1
ATOM 844 C CA . ALA A 1 113 ? -9.142 4.421 10.239 1.00 95.62 113 ALA A CA 1
ATOM 845 C C . ALA A 1 113 ? -9.918 4.789 11.511 1.00 95.62 113 ALA A C 1
ATOM 847 O O . ALA A 1 113 ? -10.668 3.962 12.033 1.00 95.62 113 ALA A O 1
ATOM 848 N N . ALA A 1 114 ? -9.798 6.036 11.968 1.00 95.44 114 ALA A N 1
ATOM 849 C CA . ALA A 1 114 ? -10.571 6.565 13.082 1.00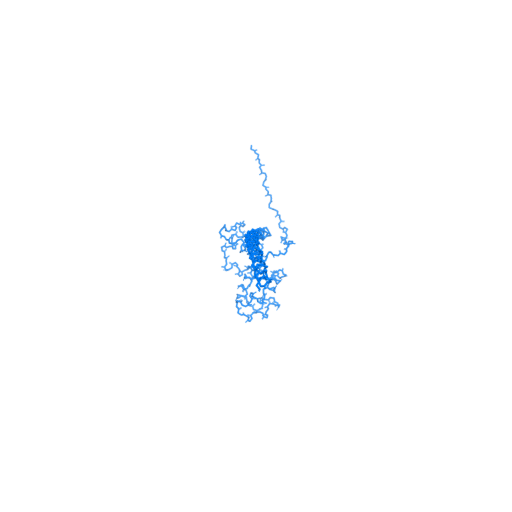 95.44 114 ALA A CA 1
ATOM 850 C C . ALA A 1 114 ? -12.076 6.559 12.772 1.00 95.44 114 ALA A C 1
ATOM 852 O O . ALA A 1 114 ? -12.865 6.056 13.571 1.00 95.44 114 ALA A O 1
ATOM 853 N N . ALA A 1 115 ? -12.480 7.006 11.579 1.00 95.06 115 ALA A N 1
ATOM 854 C CA . ALA A 1 115 ? -13.871 6.952 11.131 1.00 95.06 115 ALA A CA 1
ATOM 855 C C . ALA A 1 115 ? -14.403 5.507 11.066 1.00 95.06 115 ALA A C 1
ATOM 857 O O . ALA A 1 115 ? -15.532 5.238 11.477 1.00 95.06 115 ALA A O 1
ATOM 858 N N . TYR A 1 116 ? -13.581 4.548 10.627 1.00 95.12 116 TYR A N 1
ATOM 859 C CA . TYR A 1 116 ? -13.949 3.131 10.617 1.00 95.12 116 TYR A CA 1
ATOM 860 C C . TYR A 1 116 ? -14.217 2.583 12.030 1.00 95.12 116 TYR A C 1
ATOM 862 O O . TYR A 1 116 ? -15.148 1.804 12.233 1.00 95.12 116 TYR A O 1
ATOM 870 N N . VAL A 1 117 ? -13.422 2.986 13.022 1.00 95.88 117 VAL A N 1
ATOM 871 C CA . VAL A 1 117 ? -13.597 2.550 14.416 1.00 95.88 117 VAL A CA 1
ATOM 872 C C . VAL A 1 117 ? -14.792 3.250 15.073 1.00 95.88 117 VAL A C 1
ATOM 874 O O . VAL A 1 117 ? -15.626 2.583 15.685 1.00 95.88 117 VAL A O 1
ATOM 877 N N . LEU A 1 118 ? -14.880 4.577 14.942 1.00 94.94 118 LEU A N 1
ATOM 878 C CA . LEU A 1 118 ? -15.839 5.421 15.661 1.00 94.94 118 LEU A CA 1
ATOM 879 C C . LEU A 1 118 ? -17.243 5.432 15.046 1.00 94.94 118 LEU A C 1
ATOM 881 O O . LEU A 1 118 ? -18.204 5.690 15.764 1.00 94.94 118 LEU A O 1
ATOM 885 N N . ARG A 1 119 ? -17.367 5.129 13.747 1.00 94.56 119 ARG A N 1
ATOM 886 C CA . ARG A 1 119 ? -18.632 5.154 12.992 1.00 94.56 119 ARG A CA 1
ATOM 887 C C . ARG A 1 119 ? -19.420 6.481 13.111 1.00 94.56 119 ARG A C 1
ATOM 889 O O . ARG A 1 119 ? -20.631 6.423 13.326 1.00 94.56 119 ARG A O 1
ATOM 896 N N . PRO A 1 120 ? -18.790 7.668 12.978 1.00 92.94 120 PRO A N 1
ATOM 897 C CA . PRO A 1 120 ? -19.546 8.914 12.856 1.00 92.94 120 PRO A CA 1
ATOM 898 C C . PRO A 1 120 ? -20.382 8.911 11.561 1.00 92.94 120 PRO A C 1
ATOM 900 O O . PRO A 1 120 ? -20.086 8.133 10.646 1.00 92.94 120 PRO A O 1
ATOM 903 N N . PRO A 1 121 ? -21.392 9.787 11.434 1.00 89.81 121 PRO A N 1
ATOM 904 C CA . PRO A 1 121 ? -22.086 9.984 10.165 1.00 89.81 121 PRO A CA 1
ATOM 905 C C . PRO A 1 121 ? -21.096 10.309 9.032 1.00 89.81 121 PRO A C 1
ATOM 907 O O . PRO A 1 121 ? -20.188 11.123 9.192 1.00 89.81 121 PRO A O 1
ATOM 910 N N . GLY A 1 122 ? -21.255 9.665 7.882 1.00 88.81 122 GLY A N 1
ATOM 911 C CA . GLY A 1 122 ? -20.415 9.804 6.695 1.00 88.81 122 GLY A CA 1
ATOM 912 C C . GLY A 1 122 ? -19.107 9.006 6.715 1.00 88.81 122 GLY A C 1
ATOM 913 O O . GLY A 1 122 ? -18.272 9.203 5.824 1.00 88.81 122 GLY A O 1
ATOM 914 N N . TRP A 1 123 ? -18.888 8.110 7.683 1.00 93.00 123 TRP A N 1
ATOM 915 C CA . TRP A 1 123 ? -17.630 7.367 7.806 1.00 93.00 123 TRP A CA 1
ATOM 916 C C . TRP A 1 123 ? -17.289 6.541 6.557 1.00 93.00 123 TRP A C 1
ATOM 918 O O . TRP A 1 123 ? -16.110 6.426 6.208 1.00 93.00 123 TRP A O 1
ATOM 928 N N . VAL A 1 124 ? -18.288 6.003 5.843 1.00 92.44 124 VAL A N 1
ATOM 929 C CA . VAL A 1 124 ? -18.052 5.213 4.616 1.00 92.44 124 VAL A CA 1
ATOM 930 C C . VAL A 1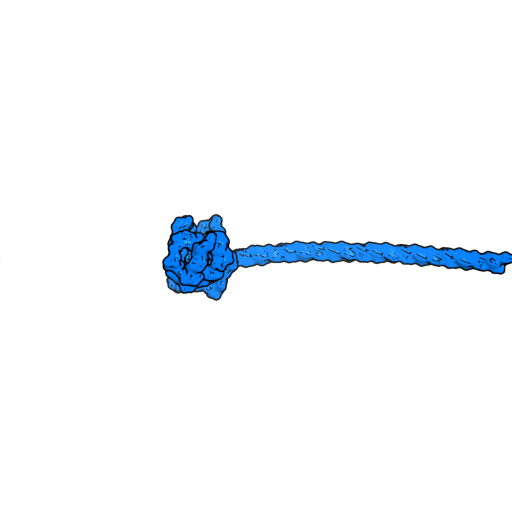 124 ? -17.406 6.067 3.528 1.00 92.44 124 VAL A C 1
ATOM 932 O O . VAL A 1 124 ? -16.515 5.590 2.817 1.00 92.44 124 VAL A O 1
ATOM 935 N N . LYS A 1 125 ? -17.804 7.342 3.422 1.00 90.56 125 LYS A N 1
ATOM 936 C CA . LYS A 1 125 ? -17.239 8.292 2.454 1.00 90.56 125 LYS A CA 1
ATOM 937 C C . LYS A 1 125 ? -15.781 8.602 2.780 1.00 90.56 125 LYS A C 1
ATOM 939 O O . LYS A 1 125 ? -14.956 8.599 1.873 1.00 90.56 125 LYS A O 1
ATOM 944 N N . LEU A 1 126 ? -15.451 8.785 4.060 1.00 90.44 126 LEU A N 1
ATOM 945 C CA . LEU A 1 126 ? -14.075 9.031 4.511 1.00 90.44 126 LEU A CA 1
ATOM 946 C C . LEU A 1 126 ? -13.152 7.844 4.195 1.00 90.44 126 LEU A C 1
ATOM 948 O O . LEU A 1 126 ? -12.074 8.028 3.633 1.00 90.44 126 LEU A O 1
ATOM 952 N N . VAL A 1 127 ? -13.597 6.617 4.489 1.00 91.31 127 VAL A N 1
ATOM 953 C CA . VAL A 1 127 ? -12.833 5.393 4.183 1.00 91.31 127 VAL A CA 1
ATOM 954 C C . VAL A 1 127 ? -12.652 5.204 2.678 1.00 91.31 127 VAL A C 1
ATOM 956 O O . VAL A 1 127 ? -11.569 4.847 2.215 1.00 91.31 127 VAL A O 1
ATOM 959 N N . THR A 1 128 ? -13.707 5.471 1.913 1.00 90.25 128 THR A N 1
ATOM 960 C CA . THR A 1 128 ? -13.712 5.412 0.450 1.00 90.25 128 THR A CA 1
ATOM 961 C C . THR A 1 128 ? -12.728 6.401 -0.166 1.00 90.25 128 THR A C 1
ATOM 963 O O . THR A 1 128 ? -11.877 5.988 -0.953 1.00 90.25 128 THR A O 1
ATOM 966 N N . ALA A 1 129 ? -12.793 7.670 0.235 1.00 88.38 129 ALA A N 1
ATOM 967 C CA . ALA A 1 129 ? -11.930 8.723 -0.288 1.00 88.38 129 ALA A CA 1
ATOM 968 C C . ALA A 1 129 ? -10.449 8.454 0.017 1.00 88.38 129 ALA A C 1
ATOM 970 O O . ALA A 1 129 ? -9.605 8.567 -0.869 1.00 88.38 129 ALA A O 1
ATOM 971 N N . ALA A 1 130 ? -10.127 8.021 1.242 1.00 87.56 130 ALA A N 1
ATOM 972 C CA . ALA A 1 130 ? -8.755 7.661 1.600 1.00 87.56 130 ALA A CA 1
ATOM 973 C C . ALA A 1 130 ? -8.242 6.450 0.802 1.00 87.56 130 ALA A C 1
ATOM 975 O O . ALA A 1 130 ? -7.077 6.410 0.406 1.00 87.56 130 ALA A O 1
ATOM 976 N N . GLY A 1 131 ? -9.107 5.465 0.541 1.00 84.69 131 GLY A N 1
ATOM 977 C CA . GLY A 1 131 ? -8.776 4.323 -0.310 1.00 84.69 131 GLY A CA 1
ATOM 978 C C . GLY A 1 131 ? -8.452 4.722 -1.747 1.00 84.69 131 GLY A C 1
ATOM 979 O O . GLY A 1 131 ? -7.466 4.251 -2.311 1.00 84.69 131 GLY A O 1
ATOM 980 N N . GLU A 1 132 ? -9.263 5.606 -2.324 1.00 86.69 132 GLU A N 1
ATOM 981 C CA . GLU A 1 132 ? -9.075 6.115 -3.684 1.00 86.69 132 GLU A CA 1
ATOM 982 C C . GLU A 1 132 ? -7.803 6.953 -3.811 1.00 86.69 132 GLU A C 1
ATOM 984 O O . GLU A 1 132 ? -7.055 6.774 -4.770 1.00 86.69 132 GLU A O 1
ATOM 989 N N . GLU A 1 133 ? -7.497 7.788 -2.819 1.00 84.94 133 GLU A N 1
ATOM 990 C CA . GLU A 1 133 ? -6.262 8.572 -2.793 1.00 84.94 133 GLU A CA 1
ATOM 991 C C . GLU A 1 133 ? -5.013 7.684 -2.793 1.00 84.94 133 GLU A C 1
ATOM 993 O O . GLU A 1 133 ? -4.117 7.850 -3.621 1.00 84.94 133 GLU A O 1
ATOM 998 N N . VAL A 1 134 ? -4.978 6.674 -1.918 1.00 83.31 134 VAL A N 1
ATOM 999 C CA . VAL A 1 134 ? -3.854 5.727 -1.856 1.00 83.31 134 VAL A CA 1
ATOM 1000 C C . VAL A 1 134 ? -3.710 4.944 -3.155 1.00 83.31 134 VAL A C 1
ATOM 1002 O O . VAL A 1 134 ? -2.588 4.722 -3.616 1.00 83.31 134 VAL A O 1
ATOM 1005 N N . GLN A 1 135 ? -4.828 4.536 -3.756 1.00 82.38 135 GLN A N 1
ATOM 1006 C CA . GLN A 1 135 ? -4.813 3.817 -5.023 1.00 82.38 135 GLN A CA 1
ATOM 1007 C C . GLN A 1 135 ? -4.264 4.689 -6.159 1.00 82.38 135 GLN A C 1
ATOM 1009 O O . GLN A 1 135 ? -3.461 4.199 -6.953 1.00 82.38 135 GLN A O 1
ATOM 1014 N N . ARG A 1 136 ? -4.641 5.974 -6.216 1.00 84.06 136 ARG A N 1
ATOM 1015 C CA . ARG A 1 136 ? -4.101 6.934 -7.193 1.00 84.06 136 ARG A CA 1
ATOM 1016 C C . ARG A 1 136 ? -2.599 7.124 -7.020 1.00 84.06 136 ARG A C 1
ATOM 1018 O O . ARG A 1 136 ? -1.853 6.878 -7.960 1.00 84.06 136 ARG A O 1
ATOM 1025 N N . ALA A 1 137 ? -2.146 7.426 -5.805 1.00 83.06 137 ALA A N 1
ATOM 1026 C CA . ALA A 1 137 ? -0.724 7.615 -5.519 1.00 83.06 137 ALA A CA 1
ATOM 1027 C C . ALA A 1 137 ? 0.116 6.345 -5.772 1.00 83.06 137 ALA A C 1
ATOM 1029 O O . ALA A 1 137 ? 1.310 6.407 -6.068 1.00 83.06 137 ALA A O 1
ATOM 1030 N N . HIS A 1 138 ? -0.469 5.155 -5.617 1.00 79.06 138 HIS A N 1
ATOM 1031 C CA . HIS A 1 138 ? 0.187 3.906 -5.999 1.00 79.06 138 HIS A CA 1
ATOM 1032 C C . HIS A 1 138 ? 0.270 3.745 -7.521 1.00 79.06 138 HIS A C 1
ATOM 1034 O O . HIS A 1 138 ? 1.333 3.401 -8.030 1.00 79.06 138 HIS A O 1
ATOM 1040 N N . ALA A 1 139 ? -0.822 4.006 -8.245 1.00 83.75 139 ALA A N 1
ATOM 1041 C CA . ALA A 1 139 ? -0.842 3.934 -9.703 1.00 83.75 139 ALA A CA 1
ATOM 1042 C C . ALA A 1 139 ? 0.176 4.898 -10.333 1.00 83.75 139 ALA A C 1
ATOM 1044 O O . ALA A 1 139 ? 0.951 4.479 -11.186 1.00 83.75 139 ALA A O 1
ATOM 1045 N N . GLU A 1 140 ? 0.247 6.139 -9.847 1.00 90.19 140 GLU A N 1
ATOM 1046 C CA . GLU A 1 140 ? 1.211 7.143 -10.315 1.00 90.19 140 GLU A CA 1
ATOM 1047 C C . GLU A 1 140 ? 2.664 6.693 -10.122 1.00 90.19 140 GLU A C 1
ATOM 1049 O O . GLU A 1 140 ? 3.465 6.783 -11.051 1.00 90.19 140 GLU A O 1
ATOM 1054 N N . ARG A 1 141 ? 2.998 6.126 -8.954 1.00 89.19 141 ARG A N 1
ATOM 1055 C CA . ARG A 1 141 ? 4.343 5.583 -8.695 1.00 89.19 141 ARG A CA 1
ATOM 1056 C C . ARG A 1 141 ? 4.685 4.412 -9.606 1.00 89.19 141 ARG A C 1
ATOM 1058 O O . ARG A 1 141 ? 5.771 4.382 -10.172 1.00 89.19 141 ARG A O 1
ATOM 1065 N N . VAL A 1 142 ? 3.759 3.468 -9.781 1.00 91.94 142 VAL A N 1
ATOM 1066 C CA . VAL A 1 142 ? 3.963 2.324 -10.685 1.00 91.94 142 VAL A CA 1
ATOM 1067 C C . VAL A 1 142 ? 4.147 2.796 -12.125 1.00 91.94 142 VAL A C 1
ATOM 1069 O O . VAL A 1 142 ? 4.985 2.253 -12.846 1.00 91.94 142 VAL A O 1
ATOM 1072 N N . GLU A 1 143 ? 3.399 3.811 -12.559 1.00 93.50 143 GLU A N 1
ATOM 1073 C CA . GLU A 1 143 ? 3.583 4.417 -13.875 1.00 93.50 143 GLU A CA 1
ATOM 1074 C C . GLU A 1 143 ? 4.953 5.085 -14.020 1.00 93.50 143 GLU A C 1
ATOM 1076 O O . GLU A 1 143 ? 5.606 4.893 -15.045 1.00 93.50 143 GLU A O 1
ATOM 1081 N N . GLU A 1 144 ? 5.404 5.849 -13.024 1.00 94.25 144 GLU A N 1
ATOM 1082 C CA . GLU A 1 144 ? 6.715 6.504 -13.037 1.00 94.25 144 GLU A CA 1
ATOM 1083 C C . GLU A 1 144 ? 7.859 5.482 -13.080 1.00 94.25 144 GLU A C 1
ATOM 1085 O O . GLU A 1 144 ? 8.734 5.573 -13.945 1.00 94.25 144 GLU A O 1
ATOM 1090 N N . GLU A 1 145 ? 7.809 4.458 -12.226 1.00 95.31 145 GLU A N 1
ATOM 1091 C CA . GLU A 1 145 ? 8.772 3.352 -12.212 1.00 95.31 145 GLU A CA 1
ATOM 1092 C C . GLU A 1 145 ? 8.785 2.609 -13.553 1.00 95.31 145 GLU A C 1
ATOM 1094 O O . GLU A 1 145 ? 9.849 2.358 -14.122 1.00 95.31 145 GLU A O 1
ATOM 1099 N N . SER A 1 146 ? 7.606 2.324 -14.113 1.00 95.44 146 SER A N 1
ATOM 1100 C CA . SER A 1 146 ? 7.482 1.668 -15.419 1.00 95.44 146 SER A CA 1
ATOM 1101 C C . SER A 1 146 ? 8.055 2.526 -16.548 1.00 95.44 146 SER A C 1
ATOM 1103 O O . SER A 1 146 ? 8.704 2.005 -17.454 1.00 95.44 146 SER A O 1
ATOM 1105 N N . ARG A 1 147 ? 7.844 3.848 -16.515 1.00 96.69 147 ARG A N 1
ATOM 1106 C CA . ARG A 1 147 ? 8.421 4.779 -17.497 1.00 96.69 147 ARG A CA 1
ATOM 1107 C C . ARG A 1 147 ? 9.943 4.836 -17.374 1.00 96.69 147 ARG A C 1
ATOM 1109 O O . ARG A 1 147 ? 10.620 4.764 -18.396 1.00 96.69 147 ARG A O 1
ATOM 1116 N N . ALA A 1 148 ? 10.477 4.910 -16.157 1.00 97.00 148 ALA A N 1
ATOM 1117 C CA . ALA A 1 148 ? 11.918 4.906 -15.914 1.00 97.00 148 ALA A CA 1
ATOM 1118 C C . ALA A 1 148 ? 12.575 3.601 -16.397 1.00 97.00 148 ALA A C 1
ATOM 1120 O O . ALA A 1 148 ? 13.616 3.635 -17.057 1.00 97.00 148 ALA A O 1
ATOM 1121 N N . GLU A 1 149 ? 11.936 2.460 -16.137 1.00 97.81 149 GLU A N 1
ATOM 1122 C CA . GLU A 1 149 ? 12.371 1.149 -16.622 1.00 97.81 149 GLU A CA 1
ATOM 1123 C C . GLU A 1 149 ? 12.384 1.086 -18.155 1.00 97.81 149 GLU A C 1
ATOM 1125 O O . GLU A 1 149 ? 13.370 0.656 -18.756 1.00 97.81 149 GLU A O 1
ATOM 1130 N N . LEU A 1 150 ? 11.315 1.559 -18.804 1.00 98.31 150 LEU A N 1
ATOM 1131 C CA . LEU A 1 150 ? 11.220 1.595 -20.264 1.00 98.31 150 LEU A CA 1
ATOM 1132 C C . LEU A 1 150 ? 12.318 2.457 -20.892 1.00 98.31 150 LEU A C 1
ATOM 1134 O O . LEU A 1 150 ? 12.902 2.050 -21.897 1.00 98.31 150 LEU A O 1
ATOM 1138 N N . GLU A 1 151 ? 12.620 3.619 -20.313 1.00 98.06 151 GLU A N 1
ATOM 1139 C CA . GLU A 1 151 ? 13.713 4.471 -20.787 1.00 98.06 151 GLU A CA 1
ATOM 1140 C C . GLU A 1 151 ? 15.080 3.806 -20.594 1.00 98.06 151 GLU A C 1
ATOM 1142 O O . GLU A 1 151 ? 15.898 3.816 -21.519 1.00 98.06 151 GLU A O 1
ATOM 1147 N N . ARG A 1 152 ? 15.311 3.135 -19.456 1.00 98.31 152 ARG A N 1
ATOM 1148 C CA . ARG A 1 152 ? 16.546 2.370 -19.232 1.00 98.31 152 ARG A CA 1
ATOM 1149 C C . ARG A 1 152 ? 16.717 1.266 -20.275 1.00 98.31 152 ARG A C 1
ATOM 1151 O O . ARG A 1 152 ? 17.759 1.189 -20.921 1.00 98.31 152 ARG A O 1
ATOM 1158 N N . LEU A 1 153 ? 15.678 0.462 -20.505 1.00 98.38 153 LEU A N 1
ATOM 1159 C CA . LEU A 1 153 ? 15.705 -0.630 -21.482 1.00 98.38 153 LEU A CA 1
ATOM 1160 C C . LEU A 1 153 ? 15.882 -0.123 -22.921 1.00 98.38 153 LEU A C 1
ATOM 1162 O O . LEU A 1 153 ? 16.568 -0.759 -23.723 1.00 98.38 153 LEU A O 1
ATOM 1166 N N . ARG A 1 154 ? 15.308 1.037 -23.269 1.00 98.19 154 ARG A N 1
ATOM 1167 C CA . ARG A 1 154 ? 15.536 1.688 -24.571 1.00 98.19 154 ARG A CA 1
ATOM 1168 C C . ARG A 1 154 ? 16.987 2.128 -24.738 1.00 98.19 154 ARG A C 1
ATOM 1170 O O . ARG A 1 154 ? 17.552 1.911 -25.811 1.00 98.19 154 ARG A O 1
ATOM 1177 N N . ALA A 1 155 ? 17.586 2.705 -23.698 1.00 98.31 155 ALA A N 1
ATOM 1178 C CA . ALA A 1 155 ? 18.990 3.102 -23.708 1.00 98.31 155 ALA A CA 1
ATOM 1179 C C . ALA A 1 155 ? 19.924 1.886 -23.827 1.00 98.31 155 ALA A C 1
ATOM 1181 O O . ALA A 1 155 ? 20.828 1.889 -24.663 1.00 98.31 155 ALA A O 1
ATOM 1182 N N . GLU A 1 156 ? 19.664 0.817 -23.069 1.00 98.31 156 GLU A N 1
ATOM 1183 C CA . GLU A 1 156 ? 20.403 -0.451 -23.159 1.00 98.31 156 GLU A CA 1
ATOM 1184 C C . GLU A 1 156 ? 20.295 -1.068 -24.563 1.00 98.31 156 GLU A C 1
ATOM 1186 O O . GLU A 1 156 ? 21.303 -1.467 -25.150 1.00 98.31 156 GLU A O 1
ATOM 1191 N N . LEU A 1 157 ? 19.095 -1.077 -25.156 1.00 98.50 157 LEU A N 1
ATOM 1192 C CA . LEU A 1 157 ? 18.877 -1.565 -26.519 1.00 98.50 157 LEU A CA 1
ATOM 1193 C C . LEU A 1 157 ? 19.634 -0.729 -27.559 1.00 98.50 157 LEU A C 1
ATOM 1195 O O . LEU A 1 157 ? 20.202 -1.287 -28.501 1.00 98.50 157 LEU A O 1
ATOM 1199 N N . ALA A 1 158 ? 19.635 0.598 -27.418 1.00 98.38 158 ALA A N 1
ATOM 1200 C CA . ALA A 1 158 ? 20.378 1.487 -28.306 1.00 98.38 158 ALA A CA 1
ATOM 1201 C C . ALA A 1 158 ? 21.892 1.237 -28.206 1.00 98.38 158 ALA A C 1
ATOM 1203 O O . ALA A 1 158 ? 22.550 1.078 -29.235 1.00 98.38 158 ALA A O 1
ATOM 1204 N N . ALA A 1 159 ? 22.422 1.111 -26.987 1.00 98.25 159 ALA A N 1
ATOM 1205 C CA . ALA A 1 159 ? 23.831 0.815 -26.745 1.00 98.25 159 ALA A CA 1
ATOM 1206 C C . ALA A 1 159 ? 24.243 -0.553 -27.316 1.00 98.25 159 ALA A C 1
ATOM 1208 O O . ALA A 1 159 ? 25.249 -0.650 -28.018 1.00 98.25 159 ALA A O 1
ATOM 1209 N N . ALA A 1 160 ? 23.438 -1.597 -27.100 1.00 98.25 160 ALA A N 1
ATOM 1210 C CA . ALA A 1 160 ? 23.703 -2.934 -27.632 1.00 98.25 160 ALA A CA 1
ATOM 1211 C C . ALA A 1 160 ? 23.691 -2.965 -29.172 1.00 98.25 160 ALA A C 1
ATOM 1213 O O . ALA A 1 160 ? 24.518 -3.638 -29.798 1.00 98.25 160 ALA A O 1
ATOM 1214 N N . ARG A 1 161 ? 22.778 -2.212 -29.802 1.00 98.31 161 ARG A N 1
ATOM 1215 C CA . ARG A 1 161 ? 22.726 -2.062 -31.265 1.00 98.31 161 ARG A CA 1
ATOM 1216 C C . ARG A 1 161 ? 23.966 -1.356 -31.801 1.00 98.31 161 ARG A C 1
ATOM 1218 O O . ARG A 1 161 ? 24.541 -1.832 -32.778 1.00 98.31 161 ARG A O 1
ATOM 1225 N N . GLU A 1 162 ? 24.394 -0.275 -31.156 1.00 98.44 162 GLU A N 1
ATOM 1226 C CA . GLU A 1 162 ? 25.591 0.464 -31.565 1.00 98.44 162 GLU A CA 1
ATOM 1227 C C . GLU A 1 162 ? 26.865 -0.371 -31.388 1.00 98.44 162 GLU A C 1
ATOM 1229 O O . GLU A 1 162 ? 27.710 -0.418 -32.283 1.00 98.44 162 GLU A O 1
ATOM 1234 N N . GLN A 1 163 ? 26.969 -1.121 -30.287 1.00 98.12 163 GLN A N 1
ATOM 1235 C CA . GLN A 1 163 ? 28.065 -2.060 -30.062 1.00 98.12 163 GLN A CA 1
ATOM 1236 C C . GLN A 1 163 ? 28.101 -3.148 -31.140 1.00 98.12 163 GLN A C 1
ATOM 1238 O O . GLN A 1 163 ? 29.154 -3.411 -31.717 1.00 98.12 163 GLN A O 1
ATOM 1243 N N . THR A 1 164 ? 26.951 -3.751 -31.458 1.00 98.19 164 THR A N 1
ATOM 1244 C CA . THR A 1 164 ? 26.849 -4.778 -32.508 1.00 98.19 164 THR A CA 1
ATOM 1245 C C . THR A 1 164 ? 27.254 -4.220 -33.870 1.00 98.19 164 THR A C 1
ATOM 1247 O O . THR A 1 164 ? 27.959 -4.883 -34.634 1.00 98.19 164 THR A O 1
ATOM 1250 N N . ARG A 1 165 ? 26.831 -2.990 -34.183 1.00 98.31 165 ARG A N 1
ATOM 1251 C CA . ARG A 1 165 ? 27.203 -2.305 -35.421 1.00 98.31 165 ARG A CA 1
ATOM 1252 C C . ARG A 1 165 ? 28.709 -2.060 -35.490 1.00 98.31 165 ARG A C 1
ATOM 1254 O O . ARG A 1 165 ? 29.327 -2.461 -36.473 1.00 98.31 165 ARG A O 1
ATOM 1261 N N . THR A 1 166 ? 29.282 -1.466 -34.447 1.00 98.44 166 THR A N 1
ATOM 1262 C CA . THR A 1 166 ? 30.719 -1.168 -34.361 1.00 98.44 166 THR A CA 1
ATOM 1263 C C . THR A 1 166 ? 31.552 -2.441 -34.502 1.00 98.44 166 THR A C 1
ATOM 1265 O O . THR A 1 166 ? 32.500 -2.488 -35.282 1.00 98.44 166 THR A O 1
ATOM 1268 N N . GLU A 1 167 ? 31.158 -3.511 -33.810 1.00 98.19 167 GLU A N 1
ATOM 1269 C CA . GLU A 1 167 ? 31.843 -4.801 -33.886 1.00 98.19 167 GLU A CA 1
ATOM 1270 C C . GLU A 1 167 ? 31.727 -5.430 -35.280 1.00 98.19 167 GLU A C 1
ATOM 1272 O O . GLU A 1 167 ? 32.699 -5.955 -35.816 1.00 98.19 167 GLU A O 1
ATOM 1277 N N . THR A 1 168 ? 30.563 -5.315 -35.924 1.00 98.38 168 THR A N 1
ATOM 1278 C CA . THR A 1 168 ? 30.375 -5.789 -37.302 1.00 98.38 168 THR A CA 1
ATOM 1279 C C . THR A 1 168 ? 31.260 -5.023 -38.288 1.00 98.38 168 THR A C 1
ATOM 1281 O O . THR A 1 168 ? 31.839 -5.623 -39.194 1.00 98.38 168 THR A O 1
ATOM 1284 N N . GLU A 1 169 ? 31.373 -3.701 -38.137 1.00 98.44 169 GLU A N 1
ATOM 1285 C CA . GLU A 1 169 ? 32.244 -2.860 -38.965 1.00 98.44 169 GLU A CA 1
ATOM 1286 C C . GLU A 1 169 ? 33.725 -3.218 -38.754 1.00 98.44 169 GLU A C 1
ATOM 1288 O O . GLU A 1 169 ? 34.457 -3.386 -39.734 1.00 98.44 169 GLU A O 1
ATOM 1293 N N . ARG A 1 170 ? 34.143 -3.454 -37.502 1.00 98.38 170 ARG A N 1
ATOM 1294 C CA . ARG A 1 170 ? 35.492 -3.926 -37.154 1.00 98.38 170 ARG A CA 1
ATOM 1295 C C . ARG A 1 170 ? 35.815 -5.278 -37.791 1.00 98.38 170 ARG A C 1
ATOM 1297 O O . ARG A 1 170 ? 36.815 -5.397 -38.495 1.00 98.38 170 ARG A O 1
ATOM 1304 N N . LEU A 1 171 ? 34.946 -6.274 -37.613 1.00 98.25 171 LEU A N 1
ATOM 1305 C CA . LEU A 1 171 ? 35.140 -7.621 -38.160 1.00 98.25 171 LEU A CA 1
ATOM 1306 C C . LEU A 1 171 ? 35.191 -7.628 -39.695 1.00 98.25 171 LEU A C 1
ATOM 1308 O O . LEU A 1 171 ? 35.938 -8.407 -40.287 1.00 98.25 171 LEU A O 1
ATOM 1312 N N . ARG A 1 172 ? 34.435 -6.745 -40.364 1.00 98.31 172 ARG A N 1
ATOM 1313 C CA . ARG A 1 172 ? 34.527 -6.566 -41.825 1.00 98.31 172 ARG A CA 1
ATOM 1314 C C . ARG A 1 172 ? 35.891 -6.022 -42.246 1.00 98.31 172 ARG A C 1
ATOM 1316 O O . ARG A 1 172 ? 36.476 -6.550 -43.188 1.00 98.31 172 ARG A O 1
ATOM 1323 N N . ALA A 1 173 ? 36.405 -5.012 -41.545 1.00 98.25 173 ALA A N 1
ATOM 1324 C CA . ALA A 1 173 ? 37.725 -4.452 -41.829 1.00 98.25 173 ALA A CA 1
ATOM 1325 C C . ALA A 1 173 ? 38.849 -5.481 -41.605 1.00 98.25 173 ALA A C 1
ATOM 1327 O O . ALA A 1 173 ? 39.750 -5.603 -42.438 1.00 98.25 173 ALA A O 1
ATOM 1328 N N . GLU A 1 174 ? 38.768 -6.265 -40.526 1.00 98.19 174 GLU A N 1
ATOM 1329 C CA . GLU A 1 174 ? 39.707 -7.358 -40.238 1.00 98.19 174 GLU A CA 1
ATOM 1330 C C . GLU A 1 174 ? 39.665 -8.446 -41.322 1.00 98.19 174 GLU A C 1
ATOM 1332 O O . GLU A 1 174 ? 40.715 -8.876 -41.807 1.00 98.19 174 GLU A O 1
ATOM 1337 N N . LEU A 1 175 ? 38.467 -8.838 -41.775 1.00 98.38 175 LEU A N 1
ATOM 1338 C CA . LEU A 1 175 ? 38.296 -9.807 -42.860 1.00 98.38 175 LEU A CA 1
ATOM 1339 C C . LEU A 1 175 ? 38.918 -9.316 -44.176 1.00 98.38 175 LEU A C 1
ATOM 1341 O O . LEU A 1 175 ? 39.584 -10.088 -44.869 1.00 98.38 175 LEU A O 1
ATOM 1345 N N . ASP A 1 176 ? 38.721 -8.045 -44.524 1.00 98.38 176 ASP A N 1
ATOM 1346 C CA . ASP A 1 176 ? 39.297 -7.462 -45.736 1.00 98.38 176 ASP A CA 1
ATOM 1347 C C . ASP A 1 176 ? 40.829 -7.360 -45.660 1.00 98.38 176 ASP A C 1
ATOM 1349 O O . ASP A 1 176 ? 41.504 -7.605 -46.666 1.00 98.38 176 ASP A O 1
ATOM 1353 N N . SER A 1 177 ? 41.399 -7.059 -44.485 1.00 97.94 177 SER A N 1
ATOM 1354 C CA . SER A 1 177 ? 42.857 -7.097 -44.274 1.00 97.94 177 SER A CA 1
ATOM 1355 C C . SER A 1 177 ? 43.403 -8.511 -44.453 1.00 97.94 177 SER A C 1
ATOM 1357 O O . SER A 1 177 ? 44.303 -8.730 -45.267 1.00 97.94 177 SER A O 1
ATOM 1359 N N . ALA A 1 178 ? 42.794 -9.494 -43.782 1.00 97.88 178 ALA A N 1
ATOM 1360 C CA . ALA A 1 178 ? 43.204 -10.893 -43.857 1.00 97.88 178 ALA A CA 1
ATOM 1361 C C . ALA A 1 178 ? 43.133 -11.443 -45.293 1.00 97.88 178 ALA A C 1
ATOM 1363 O O . ALA A 1 178 ? 44.024 -12.176 -45.726 1.00 97.88 178 ALA A O 1
ATOM 1364 N N . ARG A 1 179 ? 42.115 -11.051 -46.074 1.00 98.12 179 ARG A N 1
ATOM 1365 C CA . ARG A 1 179 ? 42.009 -11.399 -47.503 1.00 98.12 179 ARG A CA 1
ATOM 1366 C C . ARG A 1 179 ? 43.166 -10.828 -48.322 1.00 98.12 179 ARG A C 1
ATOM 1368 O O . ARG A 1 179 ? 43.795 -11.569 -49.078 1.00 98.12 179 ARG A O 1
ATOM 1375 N N . LYS A 1 180 ? 43.485 -9.539 -48.157 1.00 98.19 180 LYS A N 1
ATOM 1376 C CA . LYS A 1 180 ? 44.606 -8.890 -48.865 1.00 98.19 180 LYS A CA 1
ATOM 1377 C C . LYS A 1 180 ? 45.950 -9.522 -48.503 1.00 98.19 180 LYS A C 1
ATOM 1379 O O . LYS A 1 180 ? 46.786 -9.732 -49.385 1.00 98.19 180 LYS A O 1
ATOM 1384 N N . GLU A 1 181 ? 46.154 -9.850 -47.230 1.00 97.69 181 GLU A N 1
ATOM 1385 C CA . GLU A 1 181 ? 47.347 -10.549 -46.747 1.00 97.69 181 GLU A CA 1
ATOM 1386 C C . GLU A 1 181 ? 47.457 -11.955 -47.345 1.00 97.69 181 GLU A C 1
ATOM 1388 O O . GLU A 1 181 ? 48.511 -12.308 -47.880 1.00 97.69 181 GLU A O 1
ATOM 1393 N N . ALA A 1 182 ? 46.366 -12.727 -47.344 1.00 97.62 182 ALA A N 1
ATOM 1394 C CA . ALA A 1 182 ? 46.322 -14.056 -47.947 1.00 97.62 182 ALA A CA 1
ATOM 1395 C C . ALA A 1 182 ? 46.659 -14.014 -49.445 1.00 97.62 182 ALA A C 1
ATOM 1397 O O . ALA A 1 182 ? 47.481 -14.800 -49.920 1.00 97.62 182 ALA A O 1
ATOM 1398 N N . GLU A 1 183 ? 46.097 -13.064 -50.197 1.00 97.88 183 GLU A N 1
ATOM 1399 C CA . GLU A 1 183 ? 46.435 -12.872 -51.609 1.00 97.88 183 GLU A CA 1
ATOM 1400 C C . GLU A 1 183 ? 47.905 -12.485 -51.819 1.00 97.88 183 GLU A C 1
ATOM 1402 O O . GLU A 1 183 ? 48.558 -12.982 -52.742 1.00 97.88 183 GLU A O 1
ATOM 1407 N N . ALA A 1 184 ? 48.450 -11.603 -50.976 1.00 97.38 184 ALA A N 1
ATOM 1408 C CA . ALA A 1 184 ? 49.847 -11.192 -51.052 1.00 97.38 184 ALA A CA 1
ATOM 1409 C C . ALA A 1 184 ? 50.800 -12.360 -50.761 1.00 97.38 184 ALA A C 1
ATOM 1411 O O . ALA A 1 184 ? 51.771 -12.554 -51.497 1.00 97.38 184 ALA A O 1
ATOM 1412 N N . LEU A 1 185 ? 50.510 -13.163 -49.735 1.00 97.19 185 LEU A N 1
ATOM 1413 C CA . LEU A 1 185 ? 51.254 -14.381 -49.416 1.00 97.19 185 LEU A CA 1
ATOM 1414 C C . LEU A 1 185 ? 51.157 -15.404 -50.548 1.00 97.19 185 LEU A C 1
ATOM 1416 O O . LEU A 1 185 ? 52.169 -15.979 -50.941 1.00 97.19 185 LEU A O 1
ATOM 1420 N N . HIS A 1 186 ? 49.975 -15.573 -51.140 1.00 97.12 186 HIS A N 1
ATOM 1421 C CA . HIS A 1 186 ? 49.780 -16.471 -52.271 1.00 97.12 186 HIS A CA 1
ATOM 1422 C C . HIS A 1 186 ? 50.605 -16.029 -53.494 1.00 97.12 186 HIS A C 1
ATOM 1424 O O . HIS A 1 186 ? 51.254 -16.858 -54.135 1.00 97.12 186 HIS A O 1
ATOM 1430 N N . ARG A 1 187 ? 50.638 -14.725 -53.810 1.00 97.06 187 ARG A N 1
ATOM 1431 C CA . ARG A 1 187 ? 51.501 -14.180 -54.876 1.00 97.06 187 ARG A CA 1
ATOM 1432 C C . ARG A 1 187 ? 52.985 -14.435 -54.592 1.00 97.06 187 ARG A C 1
ATOM 1434 O O . ARG A 1 187 ? 53.692 -14.892 -55.487 1.00 97.06 187 ARG A O 1
ATOM 1441 N N . LYS A 1 188 ? 53.440 -14.205 -53.354 1.00 95.94 188 LYS A N 1
ATOM 1442 C CA . LYS A 1 188 ? 54.824 -14.485 -52.924 1.00 95.94 188 LYS A CA 1
ATOM 1443 C C . LYS A 1 188 ? 55.179 -15.969 -53.051 1.00 95.94 188 LYS A C 1
ATOM 1445 O O . LYS A 1 188 ? 56.240 -16.290 -53.574 1.00 95.94 188 LYS A O 1
ATOM 1450 N N . LEU A 1 189 ? 54.278 -16.866 -52.643 1.00 96.38 189 LEU A N 1
ATOM 1451 C CA . LEU A 1 189 ? 54.471 -18.313 -52.756 1.00 96.38 189 LEU A CA 1
ATOM 1452 C C . LEU A 1 189 ? 54.613 -18.755 -54.219 1.00 96.38 189 LEU A C 1
ATOM 1454 O O . LEU A 1 189 ? 55.518 -19.523 -54.538 1.00 96.38 189 LEU A O 1
ATOM 1458 N N . ARG A 1 190 ? 53.766 -18.241 -55.126 1.00 94.88 190 ARG A N 1
ATOM 1459 C CA . ARG A 1 190 ? 53.888 -18.535 -56.565 1.00 94.88 190 ARG A CA 1
ATOM 1460 C C . ARG A 1 190 ? 55.213 -18.044 -57.143 1.00 94.88 190 ARG A C 1
ATOM 1462 O O . ARG A 1 190 ? 55.816 -18.770 -57.927 1.00 94.88 190 ARG A O 1
ATOM 1469 N N . ALA A 1 191 ? 55.656 -16.843 -56.765 1.00 93.88 191 ALA A N 1
ATOM 1470 C CA . ALA A 1 191 ? 56.934 -16.294 -57.213 1.00 93.88 191 ALA A CA 1
ATOM 1471 C C . ALA A 1 191 ? 58.101 -17.186 -56.762 1.00 93.88 191 ALA A C 1
ATOM 1473 O O . ALA A 1 191 ? 58.828 -17.694 -57.612 1.00 93.88 191 ALA A O 1
ATOM 1474 N N . ALA A 1 192 ? 58.175 -17.499 -55.462 1.00 94.38 192 ALA A N 1
ATOM 1475 C CA . ALA A 1 192 ? 59.204 -18.374 -54.900 1.00 94.38 192 ALA A CA 1
ATOM 1476 C C . ALA A 1 192 ? 59.219 -19.765 -55.561 1.00 94.38 192 ALA A C 1
ATOM 1478 O O . ALA A 1 192 ? 60.274 -20.277 -55.924 1.00 94.38 192 ALA A O 1
ATOM 1479 N N . HIS A 1 193 ? 58.045 -20.361 -55.795 1.00 93.81 193 HIS A N 1
ATOM 1480 C CA . HIS A 1 193 ? 57.940 -21.636 -56.507 1.00 93.81 193 HIS A CA 1
ATOM 1481 C C . HIS A 1 193 ? 58.410 -21.531 -57.971 1.00 93.81 193 HIS A C 1
ATOM 1483 O O . HIS A 1 193 ? 59.003 -22.465 -58.508 1.00 93.81 193 HIS A O 1
ATOM 1489 N N . SER A 1 194 ? 58.147 -20.405 -58.641 1.00 91.19 194 SER A N 1
ATOM 1490 C CA . SER A 1 194 ? 58.602 -20.176 -60.017 1.00 91.19 194 SER A CA 1
ATOM 1491 C C . SER A 1 194 ? 60.114 -19.973 -60.124 1.00 91.19 194 SER A C 1
ATOM 1493 O O . SER A 1 194 ? 60.691 -20.354 -61.142 1.00 91.19 194 SER A O 1
ATOM 1495 N N . ASP A 1 195 ? 60.738 -19.409 -59.089 1.00 89.25 195 ASP A N 1
ATOM 1496 C CA . ASP A 1 195 ? 62.186 -19.205 -59.018 1.00 89.25 195 ASP A CA 1
ATOM 1497 C C . ASP A 1 195 ? 62.903 -20.542 -58.800 1.00 89.25 195 ASP A C 1
ATOM 1499 O O . ASP A 1 195 ? 63.834 -20.862 -59.534 1.00 89.25 195 ASP A O 1
ATOM 1503 N N . VAL A 1 196 ? 62.387 -21.388 -57.898 1.00 90.94 196 VAL A N 1
ATOM 1504 C CA . VAL A 1 196 ? 62.897 -22.756 -57.670 1.00 90.94 196 VAL A CA 1
ATOM 1505 C C . VAL A 1 196 ? 62.801 -23.636 -58.921 1.00 90.94 196 VAL A C 1
ATOM 1507 O O . VAL A 1 196 ? 63.627 -24.514 -59.110 1.00 90.94 196 VAL A O 1
ATOM 1510 N N . LYS A 1 197 ? 61.804 -23.425 -59.789 1.00 82.50 197 LYS A N 1
ATOM 1511 C CA . LYS A 1 197 ? 61.646 -24.205 -61.031 1.00 82.50 197 LYS A CA 1
ATOM 1512 C C . LYS A 1 197 ? 62.551 -23.723 -62.181 1.00 82.50 197 LYS A C 1
ATOM 1514 O O . LYS A 1 197 ? 62.657 -24.419 -63.188 1.00 82.50 197 LYS A O 1
ATOM 1519 N N . ARG A 1 198 ? 63.118 -22.514 -62.086 1.00 75.69 198 ARG A N 1
ATOM 1520 C CA . ARG A 1 198 ? 63.953 -21.891 -63.134 1.00 75.69 198 ARG A CA 1
ATOM 1521 C C . ARG A 1 198 ? 65.457 -21.970 -62.863 1.00 75.69 198 ARG A C 1
ATOM 1523 O O . ARG A 1 198 ? 66.211 -21.775 -63.813 1.00 75.69 198 ARG A O 1
ATOM 1530 N N . GLY A 1 199 ? 65.861 -22.196 -61.614 1.00 63.59 199 GLY A N 1
ATOM 1531 C CA . GLY A 1 199 ? 67.227 -22.574 -61.236 1.00 63.59 199 GLY A CA 1
ATOM 1532 C C . GLY A 1 199 ? 67.396 -24.083 -61.237 1.00 63.59 199 GLY A C 1
ATOM 1533 O O . GLY A 1 199 ? 68.513 -24.526 -61.570 1.00 63.59 199 GLY A O 1
#